Protein 6LUJ (pdb70)

Sequence (330 aa):
SPVEWTVMDVVEYFTEAGFPEQATAFQEQEIDGKSLLLMQRTDVLTGLSIRLGPALKIYEHHIKVLSPVEWTVMDVVEYFTEAGFPEQATAFQEQEIDGKSLLLMQRTDVLTGLSIRLGPALKIYEHHIKVLSPVEWTVMDVVEYFTEAGFPEQATAFQEQEIDGKSLLLMQRTDVLTGLSIRLGPALKIYEHHIKVLSPVEWTVMDVVEYFTEAGFPEQATAFQEQEIDGKSLLLMQRTDVLTGLSIRLGPALKIYEHHIKVLSPVEWTVMDVVEYFTEAGFPEQATAFQEQEIDGKSLLLMQRTDVLTGLSIRLGPALKIYEHHIKVL

Nearest PDB structures (foldseek):
  6luk-assembly1_A  TM=1.010E+00  e=2.028E-11  Homo sapiens
  6luj-assembly1_D  TM=9.957E-01  e=6.034E-11  Homo sapiens
  5j8y-assembly2_D  TM=8.673E-01  e=2.576E-04  Drosophila melanogaster
  5j8y-assembly1_C  TM=8.746E-01  e=8.175E-04  Drosophila melanogaster
  8p2m-assembly1_A  TM=8.530E-01  e=1.209E-02  Caenorhabditis elegans

Foldseek 3Di:
DLVPFFLVRQLVQCVVVPNNPLSVLSVVVRQGSNNLLVDDLCCQQPVRPDDNVVSVCCVPVPSVVD/DLLPFFLVNQQVVCVVVPNNPLSVLSVVVRQGSNNLQVDDLCCQQPVSPDDRVVSVCCCPPPRVVD/DLLQFFLVSQLVVCVVVPHNVQSVLSVVVRPGSNNLQVDDLCCQQPVSPDDRVVSVCCCPPPRVVD/DLLQFFLVVQLVVCCVVPRNPLSVLSVVVRQGSVNLQVDDLCCQQPVRPDDNVVSVCCCPPPRVVD/DLLQFFLVRQLVVCCVVPRNPLSVLSVVVRQGSVNLQVDDLCCQQPVRPDDNVVSVCCCPPPRVVD

GO terms:
  GO:0005634 nucleus (C, IDA)
  GO:0003682 chromatin binding (F, IDA)
  GO:0160217 negative regulation of transcription initiation-coupled chromatin remodeling (P, IDA)
  GO:0051260 protein homooligomerization (P, IDA)
  GO:0005576 extracellular region (C, EXP)
  GO:0005634 nucleus (C, EXP)
  GO:0005694 chromosome (C, EXP)
  GO:0005515 protein binding (F, IPI)

Radius of gyration: 22.28 Å; Cα contacts (8 Å, |Δi|>4): 533; chains: 5; bounding box: 46×61×53 Å

Secondary structure (DSSP, 8-state):
-GGG--HHHHHHHHHHTT-HHHHHHHHHTT--HHHHTT--HHHHHTTS---HHHHHHIIIIIITT-/-GGG--HHHHHHHHHHTT-TTTHHHHHHTT--HHHHTT--HHHHHTTT---HHHHHHHIIIIITT-/-GGG--HHHHHHHHHHTT-HHHHHHHHHTT--HHHHTT--HHHHHTSS---HHHHHHHIIIIITT-/-GGG--HHHHHHHHHHHT-TTTHHHHHHTT--HHHHTT--HHHHHHHS---HHHHHHHIIIIITT-/-GGG--HHHHHHHHHHHT-TTTHHHHHHTT--HHHHTT--HHHHHHSS---HHHHHHHIIIIITT-

Solvent-accessible surface area: 16152 Å² total; per-residue (Å²): 90,33,81,129,51,76,28,155,47,0,36,94,49,0,61,135,36,54,17,75,123,14,1,72,5,0,93,104,37,72,0,28,0,111,1,0,79,40,11,91,42,77,6,0,22,91,29,2,110,29,94,6,0,16,0,0,38,0,27,49,85,44,10,124,114,78,82,72,66,129,68,71,27,140,49,0,38,103,72,0,56,142,39,52,23,77,107,8,2,75,4,0,94,101,39,71,0,33,1,86,0,9,76,38,12,92,51,86,5,0,20,98,30,1,107,28,73,6,0,11,0,2,40,0,26,43,98,32,6,123,99,115,99,71,70,129,74,77,24,120,63,0,22,102,77,0,52,144,37,54,28,79,115,9,1,73,4,0,62,106,34,57,0,17,1,79,0,10,78,32,14,96,45,78,5,0,20,88,28,1,108,26,86,6,0,10,0,1,39,0,27,40,100,33,6,120,101,113,84,45,66,135,65,76,33,150,52,0,32,97,77,0,61,139,40,56,20,76,116,14,1,90,9,0,95,95,29,72,0,30,0,122,0,3,63,39,14,94,45,79,5,0,20,100,28,4,116,29,71,8,0,19,0,1,41,0,28,46,73,30,7,121,101,88,83,44,66,134,63,77,36,103,53,0,22,98,76,0,60,138,39,56,20,78,115,14,1,89,10,0,94,114,32,64,0,29,0,120,0,3,65,38,14,94,42,80,6,0,20,98,27,3,115,30,68,7,1,22,0,2,48,0,27,46,92,31,6,117,103,93

B-factor: mean 13.92, std 6.99, range [6.43, 41.03]

Structure (mmCIF, N/CA/C/O backbone):
data_6LUJ
#
_entry.id   6LUJ
#
_cell.length_a   69.336
_cell.length_b   69.336
_cell.length_c   181.887
_cell.angle_alpha   90.000
_cell.angle_beta   90.000
_cell.angle_gamma   120.000
#
_symmetry.space_group_name_H-M   'P 31 2 1'
#
loop_
_entity.id
_entity.type
_entity.pdbx_description
1 polymer Atherin
2 non-polymer 'SULFATE ION'
3 water water
#
loop_
_atom_site.group_PDB
_atom_site.id
_atom_site.type_symbol
_atom_site.label_atom_id
_atom_site.label_alt_id
_atom_site.label_comp_id
_atom_site.label_asym_id
_atom_site.label_entity_id
_atom_site.label_seq_id
_atom_site.pdbx_PDB_ins_code
_atom_site.Cartn_x
_atom_site.Cartn_y
_atom_site.Cartn_z
_atom_site.occupancy
_atom_site.B_iso_or_equiv
_atom_site.auth_seq_id
_atom_site.auth_comp_id
_atom_site.auth_asym_id
_atom_site.auth_atom_id
_atom_site.pdbx_PDB_model_num
ATOM 1 N N . SER A 1 1 ? 6.037 -14.123 -10.842 1.00 17.08 458 SER A N 1
ATOM 2 C CA . SER A 1 1 ? 4.745 -14.656 -10.420 1.00 15.03 458 SER A CA 1
ATOM 3 C C . SER A 1 1 ? 4.959 -15.903 -9.573 1.00 12.12 458 SER A C 1
ATOM 4 O O . SER A 1 1 ? 6.006 -16.530 -9.680 1.00 11.63 458 SER A O 1
ATOM 7 N N . PRO A 1 2 ? 3.971 -16.256 -8.742 1.00 12.05 459 PRO A N 1
ATOM 8 C CA . PRO A 1 2 ? 4.167 -17.371 -7.799 1.00 11.71 459 PRO A CA 1
ATOM 9 C C . PRO A 1 2 ? 4.720 -18.651 -8.408 1.00 11.65 459 PRO A C 1
ATOM 10 O O . PRO A 1 2 ? 5.603 -19.271 -7.803 1.00 11.82 459 PRO A O 1
ATOM 14 N N . VAL A 1 3 ? 4.246 -19.061 -9.588 1.00 11.91 460 VAL A N 1
ATOM 15 C CA . VAL A 1 3 ? 4.748 -20.289 -10.190 1.00 13.70 460 VAL A CA 1
ATOM 16 C C . VAL A 1 3 ? 6.254 -20.232 -10.434 1.00 12.78 460 VAL A C 1
ATOM 17 O O . VAL A 1 3 ? 6.917 -21.276 -10.484 1.00 14.31 460 VAL A O 1
ATOM 21 N N . GLU A 1 4 ? 6.818 -19.033 -10.555 1.00 12.19 461 GLU A N 1
ATOM 22 C CA . GLU A 1 4 ? 8.239 -18.842 -10.808 1.00 13.01 461 GLU A CA 1
ATOM 23 C C . GLU A 1 4 ? 9.059 -18.603 -9.544 1.00 11.46 461 GLU A C 1
ATOM 24 O O . GLU A 1 4 ? 10.274 -18.417 -9.641 1.00 12.07 461 GLU A O 1
ATOM 30 N N . TRP A 1 5 ? 8.442 -18.597 -8.367 1.00 9.72 462 TRP A N 1
ATOM 31 C CA . TRP A 1 5 ? 9.163 -18.216 -7.160 1.00 9.25 462 TRP A CA 1
ATOM 32 C C . TRP A 1 5 ? 10.083 -19.330 -6.674 1.00 8.50 462 TRP A C 1
ATOM 33 O O . TRP A 1 5 ? 9.688 -20.497 -6.602 1.00 8.60 462 TRP A O 1
ATOM 44 N N . THR A 1 6 ? 11.306 -18.955 -6.304 1.00 8.12 463 THR A N 1
ATOM 45 C CA . THR A 1 6 ? 12.175 -19.823 -5.526 1.00 7.94 463 THR A CA 1
ATOM 46 C C . THR A 1 6 ? 11.746 -19.797 -4.057 1.00 7.63 463 THR A C 1
ATOM 47 O O . THR A 1 6 ? 10.880 -19.014 -3.653 1.00 7.60 463 THR A O 1
ATOM 51 N N . VAL A 1 7 ? 12.393 -20.643 -3.244 1.00 7.53 464 VAL A N 1
ATOM 52 C CA . VAL A 1 7 ? 12.198 -20.566 -1.794 1.00 7.49 464 VAL A CA 1
ATOM 53 C C . VAL A 1 7 ? 12.494 -19.158 -1.300 1.00 7.35 464 VAL A C 1
ATOM 54 O O . VAL A 1 7 ? 11.739 -18.590 -0.502 1.00 7.38 464 VAL A O 1
ATOM 58 N N . MET A 1 8 ? 13.588 -18.565 -1.780 1.00 7.88 465 MET A N 1
ATOM 59 C CA . MET A 1 8 ? 13.922 -17.199 -1.397 1.00 8.83 465 MET A CA 1
ATOM 60 C C . MET A 1 8 ? 12.782 -16.233 -1.709 1.00 8.33 465 MET A C 1
ATOM 61 O O . MET A 1 8 ? 12.455 -15.365 -0.893 1.00 8.87 465 MET A O 1
ATOM 66 N N . ASP A 1 9 ? 12.163 -16.370 -2.882 1.00 8.65 466 ASP A N 1
ATOM 67 C CA . ASP A 1 9 ? 11.037 -15.508 -3.237 1.00 8.76 466 ASP A CA 1
ATOM 68 C C . ASP A 1 9 ? 9.842 -15.731 -2.312 1.00 8.13 466 ASP A C 1
ATOM 69 O O . ASP A 1 9 ? 9.120 -14.781 -1.980 1.00 8.75 466 ASP A O 1
ATOM 74 N N . VAL A 1 10 ? 9.585 -16.984 -1.924 1.00 7.80 467 VAL A N 1
ATOM 75 C CA . VAL A 1 10 ? 8.486 -17.273 -1.004 1.00 8.15 467 VAL A CA 1
ATOM 76 C C . VAL A 1 10 ? 8.741 -16.616 0.348 1.00 7.85 467 VAL A C 1
ATOM 77 O O . VAL A 1 10 ? 7.845 -16.010 0.952 1.00 8.30 467 VAL A O 1
ATOM 81 N N . VAL A 1 11 ? 9.970 -16.744 0.849 1.00 8.53 468 VAL A N 1
ATOM 82 C CA . VAL A 1 11 ? 10.344 -16.091 2.100 1.00 9.36 468 VAL A CA 1
ATOM 83 C C . VAL A 1 11 ? 10.123 -14.586 2.011 1.00 9.59 468 VAL A C 1
ATOM 84 O O . VAL A 1 11 ? 9.603 -13.965 2.949 1.00 10.60 468 VAL A O 1
ATOM 88 N N . GLU A 1 12 ? 10.495 -13.980 0.881 1.00 9.90 469 GLU A N 1
ATOM 89 C CA . GLU A 1 12 ? 10.283 -12.546 0.700 1.00 12.70 469 GLU A CA 1
ATOM 90 C C . GLU A 1 12 ? 8.802 -12.199 0.730 1.00 11.88 469 GLU A C 1
ATOM 91 O O . GLU A 1 12 ? 8.400 -11.209 1.357 1.00 12.43 469 GLU A O 1
ATOM 97 N N . TYR A 1 13 ? 7.978 -12.996 0.047 1.00 10.64 470 TYR A N 1
ATOM 98 C CA . TYR A 1 13 ? 6.542 -12.742 0.013 1.00 11.08 470 TYR A CA 1
ATOM 99 C C . TYR A 1 13 ? 5.962 -12.696 1.421 1.00 10.78 470 TYR A C 1
ATOM 100 O O . TYR A 1 13 ? 5.231 -11.762 1.777 1.00 11.09 470 TYR A O 1
ATOM 109 N N . PHE A 1 14 ? 6.287 -13.686 2.248 1.00 9.80 471 PHE A N 1
ATOM 110 C CA . PHE A 1 14 ? 5.697 -13.706 3.581 1.00 10.54 471 PHE A CA 1
ATOM 111 C C . PHE A 1 14 ? 6.307 -12.657 4.494 1.00 11.19 471 PHE A C 1
ATOM 112 O O . PHE A 1 14 ? 5.607 -12.113 5.357 1.00 11.35 471 PHE A O 1
ATOM 120 N N . THR A 1 15 ? 7.590 -12.345 4.309 1.00 11.39 472 THR A N 1
ATOM 121 C CA . THR A 1 15 ? 8.197 -11.253 5.059 1.00 13.47 472 THR A CA 1
ATOM 122 C C . THR A 1 15 ? 7.512 -9.930 4.739 1.00 13.92 472 THR A C 1
ATOM 123 O O . THR A 1 15 ? 7.112 -9.188 5.645 1.00 14.97 472 THR A O 1
ATOM 127 N N . GLU A 1 16 ? 7.327 -9.637 3.452 1.00 13.94 473 GLU A N 1
ATOM 128 C CA . GLU A 1 16 ? 6.691 -8.384 3.060 1.00 16.78 473 GLU A CA 1
ATOM 129 C C . GLU A 1 16 ? 5.221 -8.337 3.458 1.00 15.78 473 GLU A C 1
ATOM 130 O O . GLU A 1 16 ? 4.675 -7.246 3.667 1.00 18.02 473 GLU A O 1
ATOM 136 N N . ALA A 1 17 ? 4.562 -9.490 3.565 1.00 14.36 474 ALA A N 1
ATOM 137 C CA . ALA A 1 17 ? 3.172 -9.533 4.004 1.00 15.60 474 ALA A CA 1
ATOM 138 C C . ALA A 1 17 ? 3.019 -9.357 5.508 1.00 15.44 474 ALA A C 1
ATOM 139 O O . ALA A 1 17 ? 1.885 -9.330 6.002 1.00 16.56 474 ALA A O 1
ATOM 141 N N . GLY A 1 18 ? 4.115 -9.239 6.243 1.00 15.18 475 GLY A N 1
ATOM 142 C CA . GLY A 1 18 ? 4.058 -9.006 7.666 1.00 15.62 475 GLY A CA 1
ATOM 143 C C . GLY A 1 18 ? 4.258 -10.226 8.531 1.00 15.30 475 GLY A C 1
ATOM 144 O O . GLY A 1 18 ? 3.882 -10.192 9.709 1.00 15.65 475 GLY A O 1
ATOM 145 N N . PHE A 1 19 ? 4.845 -11.295 7.995 1.00 13.31 476 PHE A N 1
ATOM 146 C CA . PHE A 1 19 ? 5.093 -12.526 8.744 1.00 12.52 476 PHE A CA 1
ATOM 147 C C . PHE A 1 19 ? 6.566 -12.918 8.679 1.00 12.77 476 PHE A C 1
ATOM 148 O O . PHE A 1 19 ? 6.898 -14.039 8.275 1.00 13.45 476 PHE A O 1
ATOM 156 N N . PRO A 1 20 ? 7.481 -12.025 9.081 1.00 14.27 477 PRO A N 1
ATOM 157 C CA . PRO A 1 20 ? 8.908 -12.372 8.988 1.00 16.29 477 PRO A CA 1
ATOM 158 C C . PRO A 1 20 ? 9.300 -13.580 9.819 1.00 15.01 477 PRO A C 1
ATOM 159 O O . PRO A 1 20 ? 10.186 -14.334 9.405 1.00 16.64 477 PRO A O 1
ATOM 163 N N . GLU A 1 21 ? 8.665 -13.793 10.973 1.00 16.15 478 GLU A N 1
ATOM 164 C CA . GLU A 1 21 ? 9.015 -14.934 11.814 1.00 17.42 478 GLU A CA 1
ATOM 165 C C . GLU A 1 21 ? 8.593 -16.241 11.160 1.00 14.64 478 GLU A C 1
ATOM 166 O O . GLU A 1 21 ? 9.371 -17.202 11.098 1.00 15.43 478 GLU A O 1
ATOM 172 N N . GLN A 1 22 ? 7.355 -16.291 10.665 1.00 11.87 479 GLN A N 1
ATOM 173 C CA . GLN A 1 22 ? 6.842 -17.507 10.055 1.00 11.14 479 GLN A CA 1
ATOM 174 C C . GLN A 1 22 ? 7.467 -17.776 8.696 1.00 10.08 479 GLN A C 1
ATOM 175 O O . GLN A 1 22 ? 7.451 -18.922 8.236 1.00 10.63 479 GLN A O 1
ATOM 181 N N . ALA A 1 23 ? 8.022 -16.750 8.048 1.00 11.19 480 ALA A N 1
ATOM 182 C CA . ALA A 1 23 ? 8.658 -16.958 6.753 1.00 11.27 480 ALA A CA 1
ATOM 183 C C . ALA A 1 23 ? 9.755 -18.008 6.838 1.00 10.52 480 ALA A C 1
ATOM 184 O O . ALA A 1 23 ? 9.982 -18.747 5.873 1.00 10.63 480 ALA A O 1
ATOM 186 N N . THR A 1 24 ? 10.418 -18.117 7.991 1.00 10.90 481 THR A N 1
ATOM 187 C CA . THR A 1 24 ? 11.494 -19.088 8.150 1.00 11.55 481 THR A CA 1
ATOM 188 C C . THR A 1 24 ? 11.004 -20.524 8.006 1.00 9.63 481 THR A C 1
ATOM 189 O O . THR A 1 24 ? 11.774 -21.401 7.596 1.00 9.76 481 THR A O 1
ATOM 193 N N . ALA A 1 25 ? 9.737 -20.795 8.333 1.00 9.74 482 ALA A N 1
ATOM 194 C CA . ALA A 1 25 ? 9.232 -22.155 8.170 1.00 9.17 482 ALA A CA 1
ATOM 195 C C . ALA A 1 25 ? 9.193 -22.565 6.706 1.00 8.34 482 ALA A C 1
ATOM 196 O O . ALA A 1 25 ? 9.364 -23.746 6.386 1.00 8.85 482 ALA A O 1
ATOM 198 N N . PHE A 1 26 ? 8.967 -21.607 5.810 1.00 8.29 483 PHE A N 1
ATOM 199 C CA . PHE A 1 26 ? 9.017 -21.913 4.386 1.00 9.05 483 PHE A CA 1
ATOM 200 C C . PHE A 1 26 ? 10.441 -22.214 3.935 1.00 7.69 483 PHE A C 1
ATOM 201 O O . PHE A 1 26 ? 10.643 -23.019 3.020 1.00 8.06 483 PHE A O 1
ATOM 209 N N . GLN A 1 27 ? 11.433 -21.594 4.581 1.00 8.15 484 GLN A N 1
ATOM 210 C CA . GLN A 1 27 ? 12.826 -21.975 4.367 1.00 8.28 484 GLN A CA 1
ATOM 211 C C . GLN A 1 27 ? 13.089 -23.386 4.873 1.00 7.89 484 GLN A C 1
ATOM 212 O O . GLN A 1 27 ? 13.694 -24.206 4.170 1.00 7.88 484 GLN A O 1
ATOM 218 N N . GLU A 1 28 ? 12.635 -23.686 6.092 1.00 7.73 485 GLU A N 1
ATOM 219 C CA . GLU A 1 28 ? 12.883 -24.996 6.683 1.00 8.01 485 GLU A CA 1
ATOM 220 C C . GLU A 1 28 ? 12.308 -26.109 5.822 1.00 7.58 485 GLU A C 1
ATOM 221 O O . GLU A 1 28 ? 12.955 -27.138 5.597 1.00 8.51 485 GLU A O 1
ATOM 227 N N . GLN A 1 29 ? 11.087 -25.927 5.342 1.00 7.25 486 GLN A N 1
ATOM 228 C CA . GLN A 1 29 ? 10.418 -26.938 4.540 1.00 6.87 486 GLN A CA 1
ATOM 229 C C . GLN A 1 29 ? 10.758 -26.823 3.061 1.00 6.98 486 GLN A C 1
ATOM 230 O O . GLN A 1 29 ? 10.320 -27.665 2.271 1.00 7.44 486 GLN A O 1
ATOM 236 N N . GLU A 1 30 ? 11.525 -25.801 2.679 1.00 7.67 487 GLU A N 1
ATOM 237 C CA . GLU A 1 30 ? 11.969 -25.581 1.304 1.00 7.25 487 GLU A CA 1
ATOM 238 C C . GLU A 1 30 ? 10.794 -25.567 0.334 1.00 7.19 487 GLU A C 1
ATOM 239 O O . GLU A 1 30 ? 10.752 -26.292 -0.661 1.00 7.80 487 GLU A O 1
ATOM 245 N N . ILE A 1 31 ? 9.832 -24.710 0.654 1.00 7.45 488 ILE A N 1
ATOM 246 C CA . ILE A 1 31 ? 8.627 -24.527 -0.141 1.00 6.82 488 ILE A CA 1
ATOM 247 C C . ILE A 1 31 ? 8.887 -23.396 -1.132 1.00 7.17 488 ILE A C 1
ATOM 248 O O . ILE A 1 31 ? 9.002 -22.230 -0.741 1.00 8.23 488 ILE A O 1
ATOM 253 N N . ASP A 1 32 ? 9.013 -23.752 -2.415 1.00 7.12 489 ASP A N 1
ATOM 254 C CA . ASP A 1 32 ? 9.084 -22.783 -3.497 1.00 7.40 489 ASP A CA 1
ATOM 255 C C . ASP A 1 32 ? 7.672 -22.458 -3.981 1.00 7.42 489 ASP A C 1
ATOM 256 O O . ASP A 1 32 ? 6.684 -22.917 -3.410 1.00 8.06 489 ASP A O 1
ATOM 261 N N . GLY A 1 33 ? 7.564 -21.642 -5.030 1.00 7.82 490 GLY A N 1
ATOM 262 C CA . GLY A 1 33 ? 6.250 -21.202 -5.470 1.00 8.75 490 GLY A CA 1
ATOM 263 C C . GLY A 1 33 ? 5.370 -22.335 -5.959 1.00 8.57 490 GLY A C 1
ATOM 264 O O . GLY A 1 33 ? 4.165 -22.357 -5.693 1.00 8.73 490 GLY A O 1
ATOM 265 N N . LYS A 1 34 ? 5.952 -23.286 -6.688 1.00 8.20 491 LYS A N 1
ATOM 266 C CA . LYS A 1 34 ? 5.164 -24.408 -7.181 1.00 8.92 491 LYS A CA 1
ATOM 267 C C . LYS A 1 34 ? 4.580 -25.215 -6.032 1.00 8.10 491 LYS A C 1
ATOM 268 O O . LYS A 1 34 ? 3.406 -25.602 -6.067 1.00 9.53 491 LYS A O 1
ATOM 274 N N . SER A 1 35 ? 5.374 -25.466 -4.995 1.00 7.57 492 SER A N 1
ATOM 275 C CA . SER A 1 35 ? 4.835 -26.174 -3.840 1.00 7.96 492 SER A CA 1
ATOM 276 C C . SER A 1 35 ? 3.860 -25.307 -3.056 1.00 7.75 492 SER A C 1
ATOM 277 O O . SER A 1 35 ? 2.864 -25.811 -2.524 1.00 7.87 492 SER A O 1
ATOM 280 N N . LEU A 1 36 ? 4.135 -24.006 -2.959 1.00 7.26 493 LEU A N 1
ATOM 281 C CA . LEU A 1 36 ? 3.229 -23.107 -2.254 1.00 7.65 493 LEU A CA 1
ATOM 282 C C . LEU A 1 36 ? 1.826 -23.179 -2.838 1.00 7.59 493 LEU A C 1
ATOM 283 O O . LEU A 1 36 ? 0.834 -23.205 -2.097 1.00 8.05 493 LEU A O 1
ATOM 288 N N . LEU A 1 37 ? 1.730 -23.231 -4.170 1.00 7.89 494 LEU A N 1
ATOM 289 C CA . LEU A 1 37 ? 0.456 -23.312 -4.870 1.00 8.52 494 LEU A CA 1
ATOM 290 C C . LEU A 1 37 ? -0.258 -24.643 -4.659 1.00 8.69 494 LEU A C 1
ATOM 291 O O . LEU A 1 37 ? -1.431 -24.757 -5.037 1.00 10.73 494 LEU A O 1
ATOM 296 N N . LEU A 1 38 ? 0.408 -25.642 -4.084 1.00 7.85 495 LEU A N 1
ATOM 297 C CA . LEU A 1 38 ? -0.201 -26.930 -3.775 1.00 8.52 495 LEU A CA 1
ATOM 298 C C . LEU A 1 38 ? -0.640 -27.049 -2.322 1.00 8.35 495 LEU A C 1
ATOM 299 O O . LEU A 1 38 ? -1.295 -28.037 -1.966 1.00 9.30 495 LEU A O 1
ATOM 304 N N . MET A 1 39 ? -0.315 -26.078 -1.479 1.00 7.93 496 MET A N 1
ATOM 305 C CA . MET A 1 39 ? -0.621 -26.213 -0.063 1.00 8.37 496 MET A CA 1
ATOM 306 C C . MET A 1 39 ? -2.114 -26.106 0.199 1.00 8.23 496 MET A C 1
ATOM 307 O O . MET A 1 39 ? -2.811 -25.267 -0.380 1.00 9.58 496 MET A O 1
ATOM 312 N N . GLN A 1 40 ? -2.590 -26.961 1.094 1.00 8.34 497 GLN A N 1
ATOM 313 C CA . GLN A 1 40 ? -3.941 -26.918 1.625 1.00 9.12 497 GLN A CA 1
ATOM 314 C C . GLN A 1 40 ? -3.887 -26.502 3.091 1.00 7.95 497 GLN A C 1
ATOM 315 O O . GLN A 1 40 ? -2.813 -26.350 3.677 1.00 8.55 497 GLN A O 1
ATOM 321 N N . ARG A 1 41 ? -5.066 -26.314 3.686 1.00 8.79 498 ARG A N 1
ATOM 322 C CA . ARG A 1 41 ? -5.143 -25.697 5.008 1.00 8.24 498 ARG A CA 1
ATOM 323 C C . ARG A 1 41 ? -4.290 -26.435 6.035 1.00 8.26 498 ARG A C 1
ATOM 324 O O . ARG A 1 41 ? -3.510 -25.819 6.768 1.00 8.75 498 ARG A O 1
ATOM 332 N N . THR A 1 42 ? -4.433 -27.759 6.109 1.00 9.21 499 THR A N 1
ATOM 333 C CA . THR A 1 42 ? -3.718 -28.500 7.139 1.00 10.47 499 THR A CA 1
ATOM 334 C C . THR A 1 42 ? -2.210 -28.439 6.932 1.00 10.01 499 THR A C 1
ATOM 335 O O . THR A 1 42 ? -1.448 -28.520 7.900 1.00 10.70 499 THR A O 1
ATOM 339 N N . ASP A 1 43 ? -1.758 -28.283 5.687 1.00 9.15 500 ASP A N 1
ATOM 340 C CA . ASP A 1 43 ? -0.325 -28.185 5.429 1.00 9.84 500 ASP A CA 1
ATOM 341 C C . ASP A 1 43 ? 0.266 -26.963 6.111 1.00 10.25 500 ASP A C 1
ATOM 342 O O . ASP A 1 43 ? 1.393 -27.006 6.620 1.00 11.63 500 ASP A O 1
ATOM 347 N N . VAL A 1 44 ? -0.481 -25.861 6.131 1.00 9.32 501 VAL A N 1
ATOM 348 C CA . VAL A 1 44 ? -0.020 -24.644 6.793 1.00 9.43 501 VAL A CA 1
ATOM 349 C C . VAL A 1 44 ? -0.194 -24.743 8.303 1.00 10.11 501 VAL A C 1
ATOM 350 O O . VAL A 1 44 ? 0.703 -24.378 9.071 1.00 11.51 501 VAL A O 1
ATOM 354 N N . LEU A 1 45 ? -1.361 -25.210 8.753 1.00 9.95 502 LEU A N 1
ATOM 355 C CA . LEU A 1 45 ? -1.695 -25.137 10.172 1.00 11.52 502 LEU A CA 1
ATOM 356 C C . LEU A 1 45 ? -0.958 -26.174 11.001 1.00 13.92 502 LEU A C 1
ATOM 357 O O . LEU A 1 45 ? -0.721 -25.945 12.195 1.00 13.86 502 LEU A O 1
ATOM 362 N N . THR A 1 46 ? -0.608 -27.310 10.406 1.00 12.17 503 THR A N 1
ATOM 363 C CA . THR A 1 46 ? 0.130 -28.359 11.099 1.00 15.20 503 THR A CA 1
ATOM 364 C C . THR A 1 46 ? 1.498 -28.665 10.502 1.00 15.45 503 THR A C 1
ATOM 365 O O . THR A 1 46 ? 2.390 -29.075 11.246 1.00 21.10 503 THR A O 1
ATOM 369 N N . GLY A 1 47 ? 1.705 -28.462 9.200 1.00 12.53 504 GLY A N 1
ATOM 370 C CA . GLY A 1 47 ? 2.935 -28.923 8.569 1.00 14.37 504 GLY A CA 1
ATOM 371 C C . GLY A 1 47 ? 4.134 -28.006 8.694 1.00 11.89 504 GLY A C 1
ATOM 372 O O . GLY A 1 47 ? 5.240 -28.406 8.315 1.00 13.32 504 GLY A O 1
ATOM 373 N N . LEU A 1 48 ? 3.949 -26.792 9.211 1.00 12.22 505 LEU A N 1
ATOM 374 C CA . LEU A 1 48 ? 5.017 -25.806 9.278 1.00 12.17 505 LEU A CA 1
ATOM 375 C C . LEU A 1 48 ? 5.566 -25.592 10.679 1.00 12.49 505 LEU A C 1
ATOM 376 O O . LEU A 1 48 ? 6.615 -24.957 10.819 1.00 12.36 505 LEU A O 1
ATOM 381 N N . SER A 1 49 ? 4.878 -26.076 11.711 1.00 13.46 506 SER A N 1
ATOM 382 C CA . SER A 1 49 ? 5.276 -25.851 13.100 1.00 14.32 506 SER A CA 1
ATOM 383 C C . SER A 1 49 ? 5.365 -24.361 13.444 1.00 14.85 506 SER A C 1
ATOM 384 O O . SER A 1 49 ? 6.280 -23.921 14.142 1.00 16.62 506 SER A O 1
ATOM 387 N N . ILE A 1 50 ? 4.400 -23.580 12.964 1.00 11.54 507 ILE A N 1
ATOM 388 C CA . ILE A 1 50 ? 4.321 -22.157 13.268 1.00 9.76 507 ILE A CA 1
ATOM 389 C C . ILE A 1 50 ? 3.138 -21.906 14.198 1.00 9.98 507 ILE A C 1
ATOM 390 O O . ILE A 1 50 ? 2.274 -22.758 14.388 1.00 10.56 507 ILE A O 1
ATOM 395 N N . ARG A 1 51 ? 3.094 -20.706 14.765 1.00 9.71 508 ARG A N 1
ATOM 396 C CA . ARG A 1 51 ? 1.998 -20.361 15.654 1.00 9.59 508 ARG A CA 1
ATOM 397 C C . ARG A 1 51 ? 0.686 -20.266 14.882 1.00 9.12 508 ARG A C 1
ATOM 398 O O . ARG A 1 51 ? 0.639 -19.823 13.729 1.00 9.39 508 ARG A O 1
ATOM 406 N N . LEU A 1 52 ? -0.392 -20.675 15.553 1.00 9.51 509 LEU A N 1
ATOM 407 C CA . LEU A 1 52 ? -1.665 -20.902 14.882 1.00 9.45 509 LEU A CA 1
ATOM 408 C C . LEU A 1 52 ? -2.309 -19.609 14.387 1.00 8.36 509 LEU A C 1
ATOM 409 O O . LEU A 1 52 ? -2.918 -19.596 13.313 1.00 9.27 509 LEU A O 1
ATOM 414 N N . GLY A 1 53 ? -2.236 -18.531 15.161 1.00 8.98 510 GLY A N 1
ATOM 415 C CA . GLY A 1 53 ? -2.838 -17.279 14.754 1.00 9.90 510 GLY A CA 1
ATOM 416 C C . GLY A 1 53 ? -2.298 -16.792 13.425 1.00 9.32 510 GLY A C 1
ATOM 417 O O . GLY A 1 53 ? -3.041 -16.579 12.459 1.00 9.86 510 GLY A O 1
ATOM 418 N N . PRO A 1 54 ? -0.979 -16.603 13.358 1.00 9.31 511 PRO A N 1
ATOM 419 C CA . PRO A 1 54 ? -0.361 -16.257 12.071 1.00 9.53 511 PRO A CA 1
ATOM 420 C C . PRO A 1 54 ? -0.640 -17.273 10.979 1.00 9.22 511 PRO A C 1
ATOM 421 O O . PRO A 1 54 ? -0.900 -16.881 9.835 1.00 9.13 511 PRO A O 1
ATOM 425 N N . ALA A 1 55 ? -0.606 -18.569 11.302 1.00 8.97 512 ALA A N 1
ATOM 426 C CA . ALA A 1 55 ? -0.849 -19.601 10.295 1.00 8.64 512 ALA A CA 1
ATOM 427 C C . ALA A 1 55 ? -2.216 -19.446 9.642 1.00 8.56 512 ALA A C 1
ATOM 428 O O . ALA A 1 55 ? -2.353 -19.604 8.422 1.00 8.89 512 ALA A O 1
ATOM 430 N N . LEU A 1 56 ? -3.249 -19.165 10.443 1.00 8.99 513 LEU A N 1
ATOM 431 C CA . LEU A 1 56 ? -4.596 -19.012 9.903 1.00 8.80 513 LEU A CA 1
ATOM 432 C C . LEU A 1 56 ? -4.660 -17.865 8.908 1.00 9.10 513 LEU A C 1
ATOM 433 O O . LEU A 1 56 ? -5.268 -17.991 7.838 1.00 9.64 513 LEU A O 1
ATOM 438 N N . LYS A 1 57 ? -4.036 -16.739 9.250 1.00 9.05 514 LYS A N 1
ATOM 439 C CA . LYS A 1 57 ? -4.017 -15.593 8.349 1.00 9.85 514 LYS A CA 1
ATOM 440 C C . LYS A 1 57 ? -3.166 -15.872 7.119 1.00 9.49 514 LYS A C 1
ATOM 441 O O . LYS A 1 57 ? -3.547 -15.511 5.996 1.00 10.65 514 LYS A O 1
ATOM 447 N N . ILE A 1 58 ? -2.012 -16.516 7.317 1.00 9.12 515 ILE A N 1
ATOM 448 C CA . ILE A 1 58 ? -1.143 -16.874 6.200 1.00 9.28 515 ILE A CA 1
ATOM 449 C C . ILE A 1 58 ? -1.907 -17.697 5.172 1.00 9.60 515 ILE A C 1
ATOM 450 O O . ILE A 1 58 ? -1.867 -17.412 3.965 1.00 9.99 515 ILE A O 1
ATOM 455 N N . TYR A 1 59 ? -2.638 -18.715 5.631 1.00 8.98 516 TYR A N 1
ATOM 456 C CA . TYR A 1 59 ? -3.363 -19.550 4.681 1.00 9.37 516 TYR A CA 1
ATOM 457 C C . TYR A 1 59 ? -4.536 -18.799 4.066 1.00 10.12 516 TYR A C 1
ATOM 458 O O . TYR A 1 59 ? -4.648 -18.689 2.840 1.00 10.10 516 TYR A O 1
ATOM 467 N N . GLU A 1 60 ? -5.434 -18.283 4.905 1.00 10.59 517 GLU A N 1
ATOM 468 C CA . GLU A 1 60 ? -6.700 -17.774 4.390 1.00 11.45 517 GLU A CA 1
ATOM 469 C C . GLU A 1 60 ? -6.539 -16.457 3.642 1.00 11.04 517 GLU A C 1
ATOM 470 O O . GLU A 1 60 ? -7.271 -16.206 2.675 1.00 12.42 517 GLU A O 1
ATOM 476 N N . HIS A 1 61 ? -5.613 -15.605 4.064 1.00 10.19 518 HIS A N 1
ATOM 477 C CA . HIS A 1 61 ? -5.500 -14.277 3.483 1.00 11.63 518 HIS A CA 1
ATOM 478 C C . HIS A 1 61 ? -4.347 -14.143 2.504 1.00 10.87 518 HIS A C 1
ATOM 479 O O . HIS A 1 61 ? -4.282 -13.141 1.786 1.00 12.69 518 HIS A O 1
ATOM 486 N N . HIS A 1 62 ? -3.451 -15.107 2.450 1.00 10.54 519 HIS A N 1
ATOM 487 C CA . HIS A 1 62 ? -2.286 -14.942 1.594 1.00 11.24 519 HIS A CA 1
ATOM 488 C C . HIS A 1 62 ? -2.067 -16.102 0.639 1.00 12.57 519 H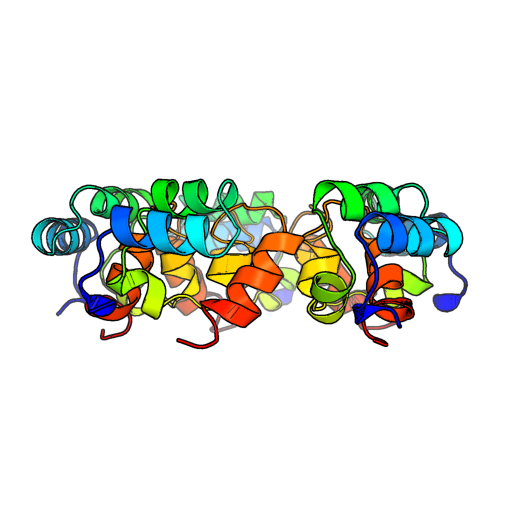IS A C 1
ATOM 489 O O . HIS A 1 62 ? -1.746 -15.867 -0.529 1.00 25.18 519 HIS A O 1
ATOM 496 N N . ILE A 1 63 ? -2.303 -17.335 1.068 1.00 10.40 520 ILE A N 1
ATOM 497 C CA . ILE A 1 63 ? -2.075 -18.463 0.175 1.00 10.28 520 ILE A CA 1
ATOM 498 C C . ILE A 1 63 ? -3.295 -18.728 -0.705 1.00 11.56 520 ILE A C 1
ATOM 499 O O . ILE A 1 63 ? -3.159 -18.963 -1.914 1.00 11.29 520 ILE A O 1
ATOM 504 N N . LYS A 1 64 ? -4.503 -18.686 -0.128 1.00 11.26 521 LYS A N 1
ATOM 505 C CA . LYS A 1 64 ? -5.708 -18.955 -0.913 1.00 11.60 521 LYS A CA 1
ATOM 506 C C . LYS A 1 64 ? -5.899 -17.949 -2.038 1.00 13.51 521 LYS A C 1
ATOM 507 O O . LYS A 1 64 ? -6.563 -18.262 -3.032 1.00 13.47 521 LYS A O 1
ATOM 513 N N . VAL A 1 65 ? -5.303 -16.766 -1.911 1.00 12.13 522 VAL A N 1
ATOM 514 C CA . VAL A 1 65 ? -5.478 -15.662 -2.846 1.00 13.93 522 VAL A CA 1
ATOM 515 C C . VAL A 1 65 ? -4.474 -15.694 -3.996 1.00 14.69 522 VAL A C 1
ATOM 516 O O . VAL A 1 65 ? -4.569 -14.870 -4.922 1.00 14.37 522 VAL A O 1
ATOM 520 N N . LEU A 1 66 ? -3.519 -16.619 -3.977 1.00 13.85 523 LEU A N 1
ATOM 521 C CA . LEU A 1 66 ? -2.568 -16.751 -5.071 1.00 17.69 523 LEU A CA 1
ATOM 522 C C . LEU A 1 66 ? -3.295 -17.309 -6.296 1.00 21.17 523 LEU A C 1
ATOM 523 O O . LEU A 1 66 ? -2.978 -16.976 -7.434 1.00 29.98 523 LEU A O 1
ATOM 529 N N . SER B 1 1 ? -14.148 -67.375 17.556 1.00 26.14 458 SER B N 1
ATOM 530 C CA . SER B 1 1 ? -14.463 -66.394 16.524 1.00 22.78 458 SER B CA 1
ATOM 531 C C . SER B 1 1 ? -13.647 -65.121 16.746 1.00 19.88 458 SER B C 1
ATOM 532 O O . SER B 1 1 ? -13.263 -64.825 17.879 1.00 18.85 458 SER B O 1
ATOM 535 N N . PRO B 1 2 ? -13.389 -64.371 15.669 1.00 16.23 459 PRO B N 1
ATOM 536 C CA . PRO B 1 2 ? -12.520 -63.182 15.791 1.00 14.22 459 PRO B CA 1
ATOM 537 C C . PRO B 1 2 ? -13.012 -62.130 16.776 1.00 12.96 459 PRO B C 1
ATOM 538 O O . PRO B 1 2 ? -12.190 -61.441 17.396 1.00 10.69 459 PRO B O 1
ATOM 542 N N . VAL B 1 3 ? -14.325 -61.976 16.945 1.00 13.34 460 VAL B N 1
ATOM 543 C CA . VAL B 1 3 ? -14.831 -61.052 17.952 1.00 14.74 460 VAL B CA 1
ATOM 544 C C . VAL B 1 3 ? -14.371 -61.433 19.354 1.00 13.48 460 VAL B C 1
ATOM 545 O O . VAL B 1 3 ? -14.290 -60.568 20.233 1.00 15.29 460 VAL B O 1
ATOM 549 N N . GLU B 1 4 ? -14.050 -62.703 19.586 1.00 14.48 461 GLU B N 1
ATOM 550 C CA . GLU B 1 4 ? -13.611 -63.162 20.897 1.00 16.64 461 GLU B CA 1
ATOM 551 C C . GLU B 1 4 ? -12.100 -63.109 21.077 1.00 12.50 461 GLU B C 1
ATOM 552 O O . GLU B 1 4 ? -11.619 -63.355 22.190 1.00 14.33 461 GLU B O 1
ATOM 558 N N . TRP B 1 5 ? -11.350 -62.785 20.024 1.00 10.96 462 TRP B N 1
ATOM 559 C CA . TRP B 1 5 ? -9.899 -62.895 20.070 1.00 10.41 462 TRP B CA 1
ATOM 560 C C . TRP B 1 5 ? -9.305 -62.028 21.166 1.00 9.16 462 TRP B C 1
ATOM 561 O O . TRP B 1 5 ? -9.746 -60.900 21.408 1.00 9.64 462 TRP B O 1
ATOM 572 N N . THR B 1 6 ? -8.271 -62.556 21.802 1.00 8.78 463 THR B N 1
ATOM 573 C CA . THR B 1 6 ? -7.462 -61.779 22.714 1.00 8.20 463 THR B CA 1
ATOM 574 C C . THR B 1 6 ? -6.409 -60.997 21.933 1.00 7.96 463 THR B C 1
ATOM 575 O O . THR B 1 6 ? -6.227 -61.177 20.721 1.00 7.83 463 THR B O 1
ATOM 579 N N . VAL B 1 7 ? -5.693 -60.131 22.649 1.00 7.94 464 VAL B N 1
ATOM 580 C CA . VAL B 1 7 ? -4.534 -59.473 22.052 1.00 7.55 464 VAL B CA 1
ATOM 581 C C . VAL B 1 7 ? -3.556 -60.514 21.519 1.00 7.22 464 VAL B C 1
ATOM 582 O O . VAL B 1 7 ? -2.996 -60.363 20.424 1.00 7.17 464 VAL B O 1
ATOM 586 N N . MET B 1 8 ? -3.333 -61.583 22.287 1.00 7.69 465 MET B N 1
ATOM 587 C CA . MET B 1 8 ? -2.448 -62.656 21.844 1.00 7.87 465 MET B CA 1
ATOM 588 C C . MET B 1 8 ? -2.892 -63.229 20.500 1.00 7.97 465 MET B C 1
ATOM 589 O O . MET B 1 8 ? -2.062 -63.464 19.608 1.00 7.47 465 MET B O 1
ATOM 594 N N . ASP B 1 9 ? -4.195 -63.454 20.332 1.00 7.57 466 ASP B N 1
ATOM 595 C CA . ASP B 1 9 ? -4.709 -63.946 19.056 1.00 7.81 466 ASP B CA 1
ATOM 596 C C . ASP B 1 9 ? -4.438 -62.957 17.925 1.00 6.83 466 ASP B C 1
ATOM 597 O O . ASP B 1 9 ? -4.131 -63.362 16.796 1.00 7.27 466 ASP B O 1
ATOM 602 N N . VAL B 1 10 ? -4.581 -61.656 18.198 1.00 6.98 467 VAL B N 1
ATOM 603 C CA . VAL B 1 10 ? -4.311 -60.641 17.179 1.00 7.17 467 VAL B CA 1
ATOM 604 C C . VAL B 1 10 ? -2.836 -60.646 16.792 1.00 6.78 467 VAL B C 1
ATOM 605 O O . VAL B 1 10 ? -2.487 -60.547 15.608 1.00 6.88 467 VAL B O 1
ATOM 609 N N . VAL B 1 11 ? -1.948 -60.761 17.779 1.00 7.20 468 VAL B N 1
ATOM 610 C CA . VAL B 1 11 ? -0.516 -60.839 17.502 1.00 7.90 468 VAL B CA 1
ATOM 611 C C . VAL B 1 11 ? -0.193 -62.056 16.645 1.00 7.12 468 VAL B C 1
ATOM 612 O O . VAL B 1 11 ? 0.602 -61.972 15.696 1.00 7.72 468 VAL B O 1
ATOM 616 N N . GLU B 1 12 ? -0.788 -63.210 16.970 1.00 7.89 469 GLU B N 1
ATOM 617 C CA . GLU B 1 12 ? -0.564 -64.404 16.157 1.00 8.39 469 GLU B CA 1
ATOM 618 C C . GLU B 1 12 ? -1.020 -64.182 14.724 1.00 7.34 469 GLU B C 1
ATOM 619 O O . GLU B 1 12 ? -0.316 -64.563 13.780 1.00 7.94 469 GLU B O 1
ATOM 625 N N . TYR B 1 13 ? -2.198 -63.579 14.541 1.00 7.62 470 TYR B N 1
ATOM 626 C CA . TYR B 1 13 ? -2.701 -63.307 13.198 1.00 7.19 470 TYR B CA 1
ATOM 627 C C . TYR B 1 13 ? -1.709 -62.475 12.397 1.00 6.99 470 TYR B C 1
ATOM 628 O O . TYR B 1 13 ? -1.341 -62.836 11.271 1.00 7.48 470 TYR B O 1
ATOM 637 N N . PHE B 1 14 ? -1.274 -61.343 12.955 1.00 6.81 471 PHE B N 1
ATOM 638 C CA . PHE B 1 14 ? -0.429 -60.452 12.170 1.00 6.80 471 PHE B CA 1
ATOM 639 C C . PHE B 1 14 ? 0.958 -61.020 11.954 1.00 6.57 471 PHE B C 1
ATOM 640 O O . PHE B 1 14 ? 1.578 -60.750 10.918 1.00 7.21 471 PHE B O 1
ATOM 648 N N . THR B 1 15 ? 1.446 -61.825 12.893 1.00 6.48 472 THR B N 1
ATOM 649 C CA . THR B 1 15 ? 2.712 -62.517 12.681 1.00 7.05 472 THR B CA 1
ATOM 650 C C . THR B 1 15 ? 2.605 -63.490 11.514 1.00 7.03 472 THR B C 1
ATOM 651 O O . THR B 1 15 ? 3.397 -63.436 10.563 1.00 7.65 472 THR B O 1
ATOM 655 N N . GLU B 1 16 ? 1.606 -64.372 11.555 1.00 7.04 473 GLU B N 1
ATOM 656 C CA . GLU B 1 16 ? 1.459 -65.381 10.516 1.00 7.77 473 GLU B CA 1
ATOM 657 C C . GLU B 1 16 ? 1.126 -64.753 9.173 1.00 7.16 473 GLU B C 1
ATOM 658 O O . GLU B 1 16 ? 1.516 -65.293 8.128 1.00 8.02 473 GLU B O 1
ATOM 664 N N . ALA B 1 17 ? 0.436 -63.607 9.177 1.00 7.08 474 ALA B N 1
ATOM 665 C CA . ALA B 1 17 ? 0.101 -62.895 7.954 1.00 7.75 474 ALA B CA 1
ATOM 666 C C . ALA B 1 17 ? 1.313 -62.282 7.278 1.00 7.58 474 ALA B C 1
ATOM 667 O O . ALA B 1 17 ? 1.197 -61.844 6.124 1.00 9.03 474 ALA B O 1
ATOM 669 N N . GLY B 1 18 ? 2.443 -62.223 7.963 1.00 7.26 475 GLY B N 1
ATOM 670 C CA . GLY B 1 18 ? 3.664 -61.702 7.403 1.00 8.32 475 GLY B CA 1
ATOM 671 C C . GLY B 1 18 ? 4.146 -60.402 7.995 1.00 7.40 475 GLY B C 1
ATOM 672 O O . GLY B 1 18 ? 4.990 -59.742 7.369 1.00 8.69 475 GLY B O 1
ATOM 673 N N . PHE B 1 19 ? 3.671 -60.022 9.182 1.00 7.00 476 PHE B N 1
ATOM 674 C CA . PHE B 1 19 ? 4.036 -58.750 9.808 1.00 7.13 476 PHE B CA 1
ATOM 675 C C . PHE B 1 19 ? 4.497 -58.961 11.246 1.00 7.39 476 PHE B C 1
ATOM 676 O O . PHE B 1 19 ? 3.969 -58.338 12.176 1.00 7.48 476 PHE B O 1
ATOM 684 N N . PRO B 1 20 ? 5.517 -59.805 11.463 1.00 7.34 477 PRO B N 1
ATOM 685 C CA . PRO B 1 20 ? 5.942 -60.087 12.847 1.00 7.88 477 PRO B CA 1
ATOM 686 C C . PRO B 1 20 ? 6.381 -58.861 13.624 1.00 8.38 477 PRO B C 1
ATOM 687 O O . PRO B 1 20 ? 6.165 -58.791 14.839 1.00 9.70 477 PRO B O 1
ATOM 691 N N . GLU B 1 21 ? 7.024 -57.907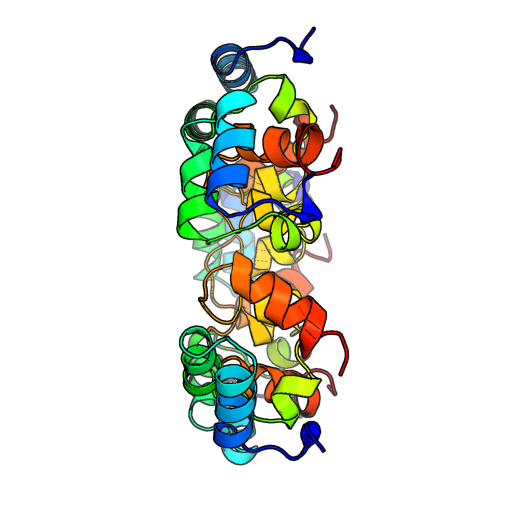 12.960 1.00 8.82 478 GLU B N 1
ATOM 692 C CA . GLU B 1 21 ? 7.524 -56.741 13.675 1.00 10.73 478 GLU B CA 1
ATOM 693 C C . GLU B 1 21 ? 6.381 -55.805 14.064 1.00 8.77 478 GLU B C 1
ATOM 694 O O . GLU B 1 21 ? 6.341 -55.289 15.190 1.00 11.46 478 GLU B O 1
ATOM 700 N N . GLN B 1 22 ? 5.422 -55.606 13.162 1.00 7.34 479 GLN B N 1
ATOM 701 C CA . GLN B 1 22 ? 4.300 -54.716 13.441 1.00 8.23 479 GLN B CA 1
ATOM 702 C C . GLN B 1 22 ? 3.317 -55.325 14.423 1.00 7.70 479 GLN B C 1
ATOM 703 O O . GLN B 1 22 ? 2.548 -54.594 15.058 1.00 8.26 479 GLN B O 1
ATOM 709 N N . ALA B 1 23 ? 3.329 -56.649 14.573 1.00 9.24 480 ALA B N 1
ATOM 710 C CA . ALA B 1 23 ? 2.428 -57.274 15.535 1.00 9.40 480 ALA B CA 1
ATOM 711 C C . ALA B 1 23 ? 2.614 -56.690 16.931 1.00 9.40 480 ALA B C 1
ATOM 712 O O . ALA B 1 23 ? 1.649 -56.604 17.701 1.00 10.20 480 ALA B O 1
ATOM 714 N N . THR B 1 24 ? 3.835 -56.261 17.258 1.00 10.03 481 THR B N 1
ATOM 715 C CA . THR B 1 24 ? 4.128 -55.676 18.565 1.00 11.50 481 THR B CA 1
ATOM 716 C C . THR B 1 24 ? 3.293 -54.429 18.847 1.00 9.49 481 THR B C 1
ATOM 717 O O . THR B 1 24 ? 2.962 -54.155 20.009 1.00 10.28 481 THR B O 1
ATOM 721 N N . ALA B 1 25 ? 2.948 -53.657 17.813 1.00 9.32 482 ALA B N 1
ATOM 722 C CA . ALA B 1 25 ? 2.138 -52.462 18.030 1.00 8.57 482 ALA B CA 1
ATOM 723 C C . ALA B 1 25 ? 0.735 -52.817 18.489 1.00 7.85 482 ALA B C 1
ATOM 724 O O . ALA B 1 25 ? 0.129 -52.065 19.266 1.00 7.98 482 ALA B O 1
ATOM 726 N N . PHE B 1 26 ? 0.199 -53.942 18.019 1.00 7.99 483 PHE B N 1
ATOM 727 C CA . PHE B 1 26 ? -1.086 -54.400 18.526 1.00 8.12 483 PHE B CA 1
ATOM 728 C C . PHE B 1 26 ? -0.990 -54.783 19.997 1.00 7.71 483 PHE B C 1
ATOM 729 O O . PHE B 1 26 ? -1.942 -54.585 20.756 1.00 8.33 483 PHE B O 1
ATOM 737 N N . GLN B 1 27 ? 0.161 -55.306 20.421 1.00 7.63 484 GLN B N 1
ATOM 738 C CA . GLN B 1 27 ? 0.396 -55.553 21.840 1.00 7.42 484 GLN B CA 1
ATOM 739 C C . GLN B 1 27 ? 0.446 -54.247 22.624 1.00 7.15 484 GLN B C 1
ATOM 740 O O . GLN B 1 27 ? -0.206 -54.111 23.667 1.00 8.14 484 GLN B O 1
ATOM 746 N N . GLU B 1 28 ? 1.206 -53.273 22.122 1.00 7.09 485 GLU B N 1
ATOM 747 C CA . GLU B 1 28 ? 1.359 -51.998 22.818 1.00 8.29 485 GLU B CA 1
ATOM 748 C C . GLU B 1 28 ? 0.017 -51.315 23.031 1.00 7.53 485 GLU B C 1
ATOM 749 O O . GLU B 1 28 ? -0.253 -50.772 24.111 1.00 8.80 485 GLU B O 1
ATOM 755 N N . GLN B 1 29 ? -0.827 -51.317 22.011 1.00 6.92 486 GLN B N 1
ATOM 756 C CA . GLN B 1 29 ? -2.113 -50.646 22.077 1.00 7.26 486 GLN B CA 1
ATOM 757 C C . GLN B 1 29 ? -3.202 -51.545 22.633 1.00 7.93 486 GLN B C 1
ATOM 758 O O . GLN B 1 29 ? -4.342 -51.095 22.794 1.00 8.57 486 GLN B O 1
ATOM 764 N N . GLU B 1 30 ? -2.869 -52.800 22.928 1.00 7.73 487 GLU B N 1
ATOM 765 C CA . GLU B 1 30 ? -3.801 -53.781 23.466 1.00 9.19 487 GLU B CA 1
ATOM 766 C C . GLU B 1 30 ? -5.063 -53.883 22.612 1.00 7.81 487 GLU B C 1
ATOM 767 O O . GLU B 1 30 ? -6.196 -53.774 23.082 1.00 9.94 487 GLU B O 1
ATOM 773 N N . ILE B 1 31 ? -4.840 -54.104 21.324 1.00 8.10 488 ILE B N 1
ATOM 774 C CA . ILE B 1 31 ? -5.918 -54.306 20.371 1.00 7.77 488 ILE B CA 1
ATOM 775 C C . ILE B 1 31 ? -6.268 -55.790 20.361 1.00 7.24 488 ILE B C 1
ATOM 776 O O . ILE B 1 31 ? -5.498 -56.628 19.877 1.00 8.26 488 ILE B O 1
ATOM 781 N N . ASP B 1 32 ? -7.417 -56.114 20.943 1.00 7.60 489 ASP B N 1
ATOM 782 C CA . ASP B 1 32 ? -7.978 -57.451 20.882 1.00 7.52 489 ASP B CA 1
ATOM 783 C C . ASP B 1 32 ? -8.918 -57.534 19.679 1.00 7.89 489 ASP B C 1
ATOM 784 O O . ASP B 1 32 ? -9.004 -56.612 18.865 1.00 7.78 489 ASP B O 1
ATOM 789 N N . GLY B 1 33 ? -9.640 -58.650 19.558 1.00 8.50 490 GLY B N 1
ATOM 790 C CA . GLY B 1 33 ? -10.480 -58.844 18.389 1.00 9.82 490 GLY B CA 1
ATOM 791 C C . GLY B 1 33 ? -11.615 -57.843 18.303 1.00 8.77 490 GLY B C 1
ATOM 792 O O . GLY B 1 33 ? -11.949 -57.364 17.219 1.00 9.38 490 GLY B O 1
ATOM 793 N N . LYS B 1 34 ? -12.234 -57.531 19.441 1.00 9.58 491 LYS B N 1
ATOM 794 C CA . LYS B 1 34 ? -13.324 -56.561 19.453 1.00 10.67 491 LYS B CA 1
ATOM 795 C C . LYS B 1 34 ? -12.853 -55.203 18.951 1.00 9.34 491 LYS B C 1
ATOM 796 O O . LYS B 1 34 ? -13.529 -54.556 18.139 1.00 10.50 491 LYS B O 1
ATOM 802 N N . SER B 1 35 ? -11.688 -54.761 19.410 1.00 8.74 492 SER B N 1
ATOM 803 C CA . SER B 1 35 ? -11.170 -53.476 18.960 1.00 9.41 492 SER B CA 1
ATOM 804 C C . SER B 1 35 ? -10.652 -53.531 17.527 1.00 7.81 492 SER B C 1
ATOM 805 O O . SER B 1 35 ? -10.797 -52.556 16.782 1.00 8.13 492 SER B O 1
ATOM 808 N N . LEU B 1 36 ? -10.044 -54.650 17.120 1.00 7.90 493 LEU B N 1
ATOM 809 C CA . LEU B 1 36 ? -9.562 -54.787 15.746 1.00 7.74 493 LEU B CA 1
ATOM 810 C C . LEU B 1 36 ? -10.680 -54.518 14.748 1.00 8.13 493 LEU B C 1
ATOM 811 O O . LEU B 1 36 ? -10.481 -53.832 13.736 1.00 8.21 493 LEU B O 1
ATOM 816 N N . LEU B 1 37 ? -11.877 -55.028 15.041 1.00 7.99 494 LEU B N 1
ATOM 817 C CA . LEU B 1 37 ? -13.032 -54.861 14.174 1.00 9.14 494 LEU B CA 1
ATOM 818 C C . LEU B 1 37 ? -13.524 -53.423 14.107 1.00 8.50 494 LEU B C 1
ATOM 819 O O . LEU B 1 37 ? -14.343 -53.108 13.237 1.00 10.96 494 LEU B O 1
ATOM 824 N N . LEU B 1 38 ? -13.057 -52.552 14.998 1.00 7.52 495 LEU B N 1
ATOM 825 C CA . LEU B 1 38 ? -13.455 -51.154 15.016 1.00 8.51 495 LEU B CA 1
ATOM 826 C C . LEU B 1 38 ? -12.431 -50.222 14.377 1.00 8.10 495 LEU B C 1
ATOM 827 O O . LEU B 1 38 ? -12.711 -49.025 14.239 1.00 9.19 495 LEU B O 1
ATOM 832 N N . MET B 1 39 ? -11.268 -50.730 13.976 1.00 8.45 496 MET B N 1
ATOM 833 C CA . MET B 1 39 ? -10.219 -49.863 13.452 1.00 7.93 496 MET B CA 1
ATOM 834 C C . MET B 1 39 ? -10.564 -49.336 12.069 1.00 8.35 496 MET B C 1
ATOM 835 O O . MET B 1 39 ? -11.078 -50.063 11.213 1.00 10.21 496 MET B O 1
ATOM 840 N N . GLN B 1 40 ? -10.233 -48.069 11.848 1.00 8.67 497 GLN B N 1
ATOM 841 C CA . GLN B 1 40 ? -10.349 -47.393 10.565 1.00 8.80 497 GLN B CA 1
ATOM 842 C C . GLN B 1 40 ? -8.953 -47.041 10.061 1.00 8.43 497 GLN B C 1
ATOM 843 O O . GLN B 1 40 ? -7.954 -47.282 10.736 1.00 8.75 497 GLN B O 1
ATOM 849 N N . ARG B 1 41 ? -8.890 -46.457 8.860 1.00 8.61 498 ARG B N 1
ATOM 850 C CA . ARG B 1 41 ? -7.609 -46.262 8.182 1.00 8.15 498 ARG B CA 1
ATOM 851 C C . ARG B 1 41 ? -6.598 -45.517 9.052 1.00 8.22 498 ARG B C 1
ATOM 852 O O . ARG B 1 41 ? -5.460 -45.965 9.224 1.00 8.59 498 ARG B O 1
ATOM 860 N N . THR B 1 42 ? -6.990 -44.363 9.604 1.00 9.10 499 THR B N 1
ATOM 861 C CA . THR B 1 42 ? -6.022 -43.574 10.363 1.00 10.38 499 THR B CA 1
ATOM 862 C C . THR B 1 42 ? -5.572 -44.295 11.629 1.00 9.65 499 THR B C 1
ATOM 863 O O . THR B 1 42 ? -4.449 -44.079 12.098 1.00 10.95 499 THR B O 1
ATOM 867 N N . ASP B 1 43 ? -6.421 -45.159 12.184 1.00 9.38 500 ASP B N 1
ATOM 868 C CA . ASP B 1 43 ? -6.027 -45.914 13.366 1.00 9.44 500 ASP B CA 1
ATOM 869 C C . ASP B 1 43 ? -4.844 -46.822 13.074 1.00 9.44 500 ASP B C 1
ATOM 870 O O . ASP B 1 43 ? -4.002 -47.048 13.951 1.00 10.17 500 ASP B O 1
ATOM 875 N N . VAL B 1 44 ? -4.763 -47.347 11.852 1.00 8.66 501 VAL B N 1
ATOM 876 C CA . VAL B 1 44 ? -3.644 -48.200 11.462 1.00 8.38 501 VAL B CA 1
ATOM 877 C C . VAL B 1 44 ? -2.451 -47.370 11.009 1.00 8.97 501 VAL B C 1
ATOM 878 O O . VAL B 1 44 ? -1.307 -47.644 11.391 1.00 10.88 501 VAL B O 1
ATOM 882 N N . LEU B 1 45 ? -2.696 -46.351 10.181 1.00 8.93 502 LEU B N 1
ATOM 883 C CA . LEU B 1 45 ? -1.593 -45.648 9.536 1.00 10.03 502 LEU B CA 1
ATOM 884 C C . LEU B 1 45 ? -0.891 -44.680 10.472 1.00 11.02 502 LEU B C 1
ATOM 885 O O . LEU B 1 45 ? 0.299 -44.394 10.284 1.00 11.86 502 LEU B O 1
ATOM 890 N N . THR B 1 46 ? -1.600 -44.160 11.461 1.00 10.08 503 THR B N 1
ATOM 891 C CA . THR B 1 46 ? -1.013 -43.260 12.443 1.00 11.99 503 THR B CA 1
ATOM 892 C C . THR B 1 46 ? -1.099 -43.790 13.866 1.00 11.79 503 THR B C 1
ATOM 893 O O . THR B 1 46 ? -0.143 -43.644 14.630 1.00 15.00 503 THR B O 1
ATOM 897 N N . GLY B 1 47 ? -2.195 -44.458 14.231 1.00 10.84 504 GLY B N 1
ATOM 898 C CA . GLY B 1 47 ? -2.439 -44.793 15.626 1.00 11.94 504 GLY B CA 1
ATOM 899 C C . GLY B 1 47 ? -1.543 -45.875 16.204 1.00 10.66 504 GLY B C 1
ATOM 900 O O . GLY B 1 47 ? -1.437 -45.978 17.431 1.00 11.94 504 GLY B O 1
ATOM 901 N N . LEU B 1 48 ? -0.909 -46.693 15.360 1.00 10.80 505 LEU B N 1
ATOM 902 C CA . LEU B 1 48 ? -0.057 -47.781 15.830 1.00 11.29 505 LEU B CA 1
ATOM 903 C C . LEU B 1 48 ? 1.416 -47.406 15.902 1.00 10.60 505 LEU B C 1
ATOM 904 O O . LEU B 1 48 ? 2.205 -48.151 16.499 1.00 11.33 505 LEU B O 1
ATOM 909 N N . SER B 1 49 ? 1.808 -46.299 15.281 1.00 11.84 506 SER B N 1
ATOM 910 C CA . SER B 1 49 ? 3.207 -45.883 15.208 1.00 11.90 506 SER B CA 1
ATOM 911 C C . SER B 1 49 ? 4.106 -46.940 14.558 1.00 12.45 506 SER B C 1
ATOM 912 O O . SER B 1 49 ? 5.230 -47.172 15.000 1.00 15.27 506 SER B O 1
ATOM 915 N N . ILE B 1 50 ? 3.626 -47.569 13.487 1.00 9.54 507 ILE B N 1
ATOM 916 C CA . ILE B 1 50 ? 4.398 -48.559 12.742 1.00 8.65 507 ILE B CA 1
ATOM 917 C C . ILE B 1 50 ? 4.884 -47.943 11.432 1.00 9.19 507 ILE B C 1
ATOM 918 O O . ILE B 1 50 ? 4.446 -46.869 11.021 1.00 9.94 507 ILE B O 1
ATOM 923 N N . ARG B 1 51 ? 5.775 -48.657 10.750 1.00 8.66 508 ARG B N 1
ATOM 924 C CA . ARG B 1 51 ? 6.243 -48.165 9.462 1.00 9.15 508 ARG B CA 1
ATOM 925 C C . ARG B 1 51 ? 5.115 -48.150 8.454 1.00 8.01 508 ARG B C 1
ATOM 926 O O . ARG B 1 51 ? 4.246 -49.029 8.439 1.00 8.31 508 ARG B O 1
ATOM 934 N N . LEU B 1 52 ? 5.185 -47.171 7.561 1.00 8.36 509 LEU B N 1
ATOM 935 C CA . LEU B 1 52 ? 4.046 -46.841 6.724 1.00 7.92 509 LEU B CA 1
ATOM 936 C C . LEU B 1 52 ? 3.794 -47.890 5.648 1.00 7.63 509 LEU B C 1
ATOM 937 O O . LEU B 1 52 ? 2.638 -48.176 5.333 1.00 7.58 509 LEU B O 1
ATOM 942 N N . GLY B 1 53 ? 4.843 -48.449 5.049 1.00 7.30 510 GLY B N 1
ATOM 943 C CA . GLY B 1 53 ? 4.656 -49.458 4.029 1.00 8.14 510 GLY B CA 1
ATOM 944 C C . GLY B 1 53 ? 3.873 -50.648 4.550 1.00 7.55 510 GLY B C 1
ATOM 945 O O . GLY B 1 53 ? 2.803 -50.998 4.036 1.00 8.52 510 GLY B O 1
ATOM 946 N N . PRO B 1 54 ? 4.384 -51.280 5.602 1.00 7.10 511 PRO B N 1
ATOM 947 C CA . PRO B 1 54 ? 3.607 -52.344 6.253 1.00 7.52 511 PRO B CA 1
ATOM 948 C C . PRO B 1 54 ? 2.216 -51.904 6.676 1.00 7.42 511 PRO B C 1
ATOM 949 O O . PRO B 1 54 ? 1.253 -52.655 6.476 1.00 7.72 511 PRO B O 1
ATOM 953 N N . ALA B 1 55 ? 2.080 -50.702 7.245 1.00 7.43 512 ALA B N 1
ATOM 954 C CA . ALA B 1 55 ? 0.771 -50.237 7.693 1.00 7.52 512 ALA B CA 1
ATOM 955 C C . ALA B 1 55 ? -0.231 -50.189 6.548 1.00 7.21 512 ALA B C 1
ATOM 956 O O . ALA B 1 55 ? -1.394 -50.571 6.719 1.00 7.12 512 ALA B O 1
ATOM 958 N N . LEU B 1 56 ? 0.194 -49.690 5.383 1.00 6.84 513 LEU B N 1
ATOM 959 C CA . LEU B 1 56 ? -0.716 -49.586 4.246 1.00 7.82 513 LEU B CA 1
ATOM 960 C C . LEU B 1 56 ? -1.243 -50.951 3.835 1.00 7.28 513 LEU B C 1
ATOM 961 O O . LEU B 1 56 ? -2.429 -51.100 3.506 1.00 7.68 513 LEU B O 1
ATOM 966 N N . LYS B 1 57 ? -0.371 -51.959 3.843 1.00 7.16 514 LYS B N 1
ATOM 967 C CA . LYS B 1 57 ? -0.763 -53.300 3.430 1.00 7.44 514 LYS B CA 1
ATOM 968 C C . LYS B 1 57 ? -1.573 -54.002 4.511 1.00 6.88 514 LYS B C 1
ATOM 969 O O . LYS B 1 57 ? -2.515 -54.745 4.200 1.00 7.67 514 LYS B O 1
ATOM 975 N N . ILE B 1 58 ? -1.209 -53.784 5.774 1.00 7.00 515 ILE B N 1
ATOM 976 C CA . ILE B 1 58 ? -2.009 -54.286 6.883 1.00 7.67 515 ILE B CA 1
ATOM 977 C C . ILE B 1 58 ? -3.436 -53.773 6.776 1.00 7.44 515 ILE B C 1
ATOM 978 O O . ILE B 1 58 ? -4.404 -54.536 6.895 1.00 8.15 515 ILE B O 1
ATOM 983 N N . TYR B 1 59 ? -3.594 -52.466 6.566 1.00 7.46 516 TYR B N 1
ATOM 984 C CA . TYR B 1 59 ? -4.943 -51.922 6.461 1.00 7.79 516 TYR B CA 1
ATOM 985 C C . TYR B 1 59 ? -5.671 -52.488 5.249 1.00 7.67 516 TYR B C 1
ATOM 986 O O . TYR B 1 59 ? -6.792 -53.000 5.364 1.00 8.39 516 TYR B O 1
ATOM 995 N N . GLU B 1 60 ? -5.042 -52.408 4.077 1.00 7.56 517 GLU B N 1
ATOM 996 C CA . GLU B 1 60 ? -5.729 -52.768 2.843 1.00 8.11 517 GLU B CA 1
ATOM 997 C C . GLU B 1 60 ? -6.195 -54.218 2.846 1.00 7.82 517 GLU B C 1
ATOM 998 O O . GLU B 1 60 ? -7.318 -54.517 2.424 1.00 8.73 517 GLU B O 1
ATOM 1004 N N . HIS B 1 61 ? -5.340 -55.137 3.289 1.00 7.44 518 HIS B N 1
ATOM 1005 C CA . HIS B 1 61 ? -5.604 -56.553 3.081 1.00 7.84 518 HIS B CA 1
ATOM 1006 C C . HIS B 1 61 ? -6.048 -57.295 4.324 1.00 7.20 518 HIS B C 1
ATOM 1007 O O . HIS B 1 61 ? -6.439 -58.467 4.211 1.00 8.50 518 HIS B O 1
ATOM 1014 N N . HIS B 1 62 ? -6.021 -56.653 5.488 1.00 7.25 519 HIS B N 1
ATOM 1015 C CA . HIS B 1 62 ? -6.300 -57.365 6.727 1.00 7.61 519 HIS B CA 1
ATOM 1016 C C . HIS B 1 62 ? -7.259 -56.677 7.661 1.00 8.10 519 HIS B C 1
ATOM 1017 O O . HIS B 1 62 ? -7.790 -57.346 8.556 1.00 10.49 519 HIS B O 1
ATOM 1024 N N . ILE B 1 63 ? -7.484 -55.380 7.528 1.00 7.91 520 ILE B N 1
ATOM 1025 C CA . ILE B 1 63 ? -8.329 -54.643 8.452 1.00 8.73 520 ILE B CA 1
ATOM 1026 C C . ILE B 1 63 ? -9.503 -53.977 7.738 1.00 9.55 520 ILE B C 1
ATOM 1027 O O . ILE B 1 63 ? -10.653 -54.113 8.166 1.00 10.86 520 ILE B O 1
ATOM 1032 N N . LYS B 1 64 ? -9.238 -53.314 6.607 1.00 8.96 521 LYS B N 1
ATOM 1033 C CA . LYS B 1 64 ? -10.327 -52.758 5.805 1.00 11.11 521 LYS B CA 1
ATOM 1034 C C . LYS B 1 64 ? -11.320 -53.836 5.395 1.00 11.39 521 LYS B C 1
ATOM 1035 O O . LYS B 1 64 ? -12.522 -53.569 5.271 1.00 13.08 521 LYS B O 1
ATOM 1041 N N . VAL B 1 65 ? -10.835 -55.059 5.179 1.00 10.02 522 VAL B N 1
ATOM 1042 C CA . VAL B 1 65 ? -11.644 -56.188 4.723 1.00 11.71 522 VAL B CA 1
ATOM 1043 C C . VAL B 1 65 ? -12.559 -56.775 5.790 1.00 13.21 522 VAL B C 1
ATOM 1044 O O . VAL B 1 65 ? -13.453 -57.529 5.471 1.00 14.30 522 VAL B O 1
ATOM 1048 N N . LEU B 1 66 ? -12.334 -56.419 7.032 1.00 12.37 523 LEU B N 1
ATOM 1049 C CA . LEU B 1 66 ? -13.117 -56.989 8.124 1.00 14.18 523 LEU B CA 1
ATOM 1050 C C . LEU B 1 66 ? -14.532 -56.423 8.150 1.00 19.34 523 LEU B C 1
ATOM 1051 O O . LEU B 1 66 ? -14.774 -55.292 7.719 1.00 19.49 523 LEU B O 1
ATOM 1057 N N . SER C 1 1 ? -16.472 -5.437 14.971 1.00 18.14 458 SER C N 1
ATOM 1058 C CA . SER C 1 1 ? -15.378 -4.961 15.833 1.00 23.06 458 SER C CA 1
ATOM 1059 C C . SER C 1 1 ? -14.526 -6.009 16.583 1.00 17.43 458 SER C C 1
ATOM 1060 O O . SER C 1 1 ? -13.341 -5.769 16.807 1.00 14.49 458 SER C O 1
ATOM 1063 N N . PRO C 1 2 ? -15.113 -7.142 16.990 1.00 12.78 459 PRO C N 1
ATOM 1064 C CA . PRO C 1 2 ? -14.264 -8.272 17.404 1.00 12.65 459 PRO C CA 1
ATOM 1065 C C . PRO C 1 2 ? -13.157 -8.619 16.417 1.00 11.88 459 PRO C C 1
ATOM 1066 O O . PRO C 1 2 ? -12.099 -9.107 16.840 1.00 11.94 459 PRO C O 1
ATOM 1070 N N . VAL C 1 3 ? -13.353 -8.383 15.116 1.00 12.64 460 VAL C N 1
ATOM 1071 C CA . VAL C 1 3 ? -12.291 -8.657 14.155 1.00 12.03 460 VAL C CA 1
ATOM 1072 C C . VAL C 1 3 ? -11.071 -7.784 14.403 1.00 13.67 460 VAL C C 1
ATOM 1073 O O . VAL C 1 3 ? -9.970 -8.124 13.956 1.00 13.91 460 VAL C O 1
ATOM 1077 N N . GLU C 1 4 ? -11.232 -6.670 15.118 1.00 12.63 461 GLU C N 1
ATOM 1078 C CA . GLU C 1 4 ? -10.136 -5.761 15.419 1.00 14.64 461 GLU C CA 1
ATOM 1079 C C . GLU C 1 4 ? -9.437 -6.080 16.730 1.00 12.33 461 GLU C C 1
ATOM 1080 O O . GLU C 1 4 ? -8.450 -5.418 17.059 1.00 13.92 461 GLU C O 1
ATOM 1086 N N . TRP C 1 5 ? -9.924 -7.062 17.488 1.00 12.27 462 TRP C N 1
ATOM 1087 C CA . TRP C 1 5 ? -9.353 -7.340 18.797 1.00 11.00 462 TRP C CA 1
ATOM 1088 C C . TRP C 1 5 ? -7.886 -7.723 18.679 1.00 10.84 462 TRP C C 1
ATOM 1089 O O . TRP C 1 5 ? -7.473 -8.408 17.738 1.00 11.18 462 TRP C O 1
ATOM 1100 N N . THR C 1 6 ? -7.101 -7.279 19.650 1.00 11.02 463 THR C N 1
ATOM 1101 C CA . THR C 1 6 ? -5.717 -7.693 19.768 1.00 11.62 463 THR C CA 1
ATOM 1102 C C . THR C 1 6 ? -5.639 -9.074 20.415 1.00 10.69 463 THR C C 1
ATOM 1103 O O . THR C 1 6 ? -6.628 -9.612 20.929 1.00 10.48 463 THR C O 1
ATOM 1107 N N . VAL C 1 7 ? -4.430 -9.643 20.405 1.00 11.03 464 VAL C N 1
ATOM 1108 C CA . VAL C 1 7 ? -4.198 -10.889 21.133 1.00 10.77 464 VAL C CA 1
ATOM 1109 C C . VAL C 1 7 ? -4.604 -10.734 22.594 1.00 11.44 464 VAL C C 1
ATOM 1110 O O . VAL C 1 7 ? -5.280 -11.600 23.163 1.00 10.46 464 VAL C O 1
ATOM 1114 N N . MET C 1 8 ? -4.220 -9.620 23.223 1.00 11.51 465 MET C N 1
ATOM 1115 C CA . MET C 1 8 ? -4.573 -9.431 24.627 1.00 12.92 465 MET C CA 1
ATOM 1116 C C . MET C 1 8 ? -6.080 -9.323 24.828 1.00 11.29 465 MET C C 1
ATOM 1117 O O . MET C 1 8 ? -6.602 -9.790 25.850 1.00 11.11 465 MET C O 1
ATOM 1122 N N . ASP C 1 9 ? -6.798 -8.726 23.871 1.00 11.47 466 ASP C N 1
ATOM 1123 C CA . ASP C 1 9 ? -8.256 -8.697 23.958 1.00 11.34 466 ASP C CA 1
ATOM 1124 C C . ASP C 1 9 ? -8.829 -10.109 23.949 1.00 9.53 466 ASP C C 1
ATOM 1125 O O . ASP C 1 9 ? -9.790 -10.408 24.669 1.00 9.98 466 ASP C O 1
ATOM 1130 N N . VAL C 1 10 ? -8.272 -10.982 23.108 1.00 9.66 467 VAL C N 1
ATOM 1131 C CA . VAL C 1 10 ? -8.735 -12.365 23.050 1.00 8.96 467 VAL C CA 1
ATOM 1132 C C . VAL C 1 10 ? -8.436 -13.086 24.360 1.00 9.11 467 VAL C C 1
ATOM 1133 O O . VAL C 1 10 ? -9.284 -13.815 24.893 1.00 8.93 467 VAL C O 1
ATOM 1137 N N . VAL C 1 11 ? -7.239 -12.876 24.910 1.00 9.38 468 VAL C N 1
ATOM 1138 C CA . VAL C 1 11 ? -6.894 -13.456 26.205 1.00 10.51 468 VAL C CA 1
ATOM 1139 C C . VAL C 1 11 ? -7.897 -13.022 27.267 1.00 10.07 468 VAL C C 1
ATOM 1140 O O . VAL C 1 11 ? -8.373 -13.837 28.069 1.00 10.13 468 VAL C O 1
ATOM 1144 N N . GLU C 1 12 ? -8.251 -11.733 27.279 1.00 10.36 469 GLU C N 1
ATOM 1145 C CA . GLU C 1 12 ? -9.184 -11.233 28.282 1.00 11.17 469 GLU C CA 1
ATOM 1146 C C . GLU C 1 12 ? -10.571 -11.839 28.114 1.00 10.42 469 GLU C C 1
ATOM 1147 O O . GLU C 1 12 ? -11.233 -12.151 29.111 1.00 10.54 469 GLU C O 1
ATOM 1153 N N . TYR C 1 13 ? -11.031 -12.002 26.869 1.00 9.36 470 TYR C N 1
ATOM 1154 C CA . TYR C 1 13 ? -12.305 -12.667 26.625 1.00 9.45 470 TYR C CA 1
ATOM 1155 C C . TYR C 1 13 ? -12.327 -14.050 27.264 1.00 8.47 470 TYR C C 1
ATOM 1156 O O . TYR C 1 13 ? -13.252 -14.393 28.007 1.00 9.20 470 TYR C O 1
ATOM 1165 N N . PHE C 1 14 ? -11.320 -14.874 26.965 1.00 8.65 471 PHE C N 1
ATOM 1166 C CA . PHE C 1 14 ? -11.352 -16.250 27.458 1.00 8.28 471 PHE C CA 1
ATOM 1167 C C . PHE C 1 14 ? -11.142 -16.332 28.959 1.00 8.92 471 PHE C C 1
ATOM 1168 O O . PHE C 1 14 ? -11.657 -17.252 29.605 1.00 9.35 471 PHE C O 1
ATOM 1176 N N . THR C 1 15 ? -10.434 -15.365 29.532 1.00 9.00 472 THR C N 1
ATOM 1177 C CA . THR C 1 15 ? -10.335 -15.285 30.984 1.00 10.01 472 THR C CA 1
ATOM 1178 C C . THR C 1 15 ? -11.703 -15.032 31.612 1.00 9.96 472 THR C C 1
ATOM 1179 O O . THR C 1 15 ? -12.146 -15.780 32.494 1.00 10.14 472 THR C O 1
ATOM 1183 N N . GLU C 1 16 ? -12.405 -13.997 31.146 1.00 9.72 473 GLU C N 1
ATOM 1184 C CA . GLU C 1 16 ? -13.685 -13.643 31.750 1.00 10.09 473 GLU C CA 1
ATOM 1185 C C . GLU C 1 16 ? -14.752 -14.690 31.457 1.00 9.77 473 GLU C C 1
ATOM 1186 O O . GLU C 1 16 ? -15.658 -14.894 32.272 1.00 10.67 473 GLU C O 1
ATOM 1192 N N . ALA C 1 17 ? -14.649 -15.379 30.317 1.00 9.71 474 ALA C N 1
ATOM 1193 C CA . ALA C 1 17 ? -15.579 -16.438 29.957 1.00 10.49 474 ALA C CA 1
ATOM 1194 C C . ALA C 1 17 ? -15.449 -17.669 30.841 1.00 9.66 474 ALA C C 1
ATOM 1195 O O . ALA C 1 17 ? -16.287 -18.568 30.738 1.00 10.63 474 ALA C O 1
ATOM 1197 N N . GLY C 1 18 ? -14.422 -17.735 31.682 1.00 9.39 475 GLY C N 1
ATOM 1198 C CA . GLY C 1 18 ? -14.237 -18.836 32.607 1.00 10.44 475 GLY C CA 1
ATOM 1199 C C . GLY C 1 18 ? -13.083 -19.767 32.302 1.00 8.95 475 GLY C C 1
ATOM 1200 O O . GLY C 1 18 ? -13.007 -20.845 32.908 1.00 10.33 475 GLY C O 1
ATOM 1201 N N . PHE C 1 19 ? -12.165 -19.385 31.411 1.00 8.57 476 PHE C N 1
ATOM 1202 C CA . PHE C 1 19 ? -11.071 -20.269 30.997 1.00 8.44 476 PHE C CA 1
ATOM 1203 C C . PHE C 1 19 ? -9.705 -19.603 31.152 1.00 8.83 476 PHE C C 1
ATOM 1204 O O . PHE C 1 19 ? -8.902 -19.605 30.220 1.00 9.46 476 PHE C O 1
ATOM 1212 N N . PRO C 1 20 ? -9.391 -19.037 32.324 1.00 9.72 477 PRO C N 1
ATOM 1213 C CA . PRO C 1 20 ? -8.074 -18.390 32.460 1.00 10.85 477 PRO C CA 1
ATOM 1214 C C . PRO C 1 20 ? -6.901 -19.314 32.166 1.00 11.28 477 PRO C C 1
ATOM 1215 O O . PRO C 1 20 ? -5.890 -18.855 31.622 1.00 12.35 477 PRO C O 1
ATOM 1219 N N . GLU C 1 21 ? -7.008 -20.606 32.487 1.00 10.72 478 GLU C N 1
ATOM 1220 C CA . GLU C 1 21 ? -5.905 -21.522 32.210 1.00 12.14 478 GLU C CA 1
ATOM 1221 C C . GLU C 1 21 ? -5.642 -21.639 30.712 1.00 11.76 478 GLU C C 1
ATOM 1222 O O . GLU C 1 21 ? -4.484 -21.668 30.273 1.00 14.43 478 GLU C O 1
ATOM 1228 N N . GLN C 1 22 ? -6.701 -21.696 29.910 1.00 9.15 479 GLN C N 1
ATOM 1229 C CA . GLN C 1 22 ? -6.545 -21.828 28.467 1.00 9.53 479 GLN C CA 1
ATOM 1230 C C . GLN C 1 22 ? -6.315 -20.493 27.772 1.00 8.89 479 GLN C C 1
ATOM 1231 O O . GLN C 1 22 ? -5.789 -20.479 26.650 1.00 9.53 479 GLN C O 1
ATOM 1237 N N . ALA C 1 23 ? -6.691 -19.381 28.408 1.00 9.95 480 ALA C N 1
ATOM 1238 C CA . ALA C 1 23 ? -6.493 -18.079 27.788 1.00 9.98 480 ALA C CA 1
ATOM 1239 C C . ALA C 1 23 ? -5.038 -17.859 27.413 1.00 10.15 480 ALA C C 1
ATOM 1240 O O . ALA C 1 23 ? -4.749 -17.227 26.387 1.00 10.66 480 ALA C O 1
ATOM 1242 N N . THR C 1 24 ? -4.110 -18.394 28.210 1.00 10.44 481 THR C N 1
ATOM 1243 C CA . THR C 1 24 ? -2.690 -18.215 27.925 1.00 12.25 481 THR C CA 1
ATOM 1244 C C . THR C 1 24 ? -2.281 -18.870 26.610 1.00 11.07 481 THR C C 1
ATOM 1245 O O . THR C 1 24 ? -1.321 -18.429 25.969 1.00 11.78 481 THR C O 1
ATOM 1249 N N . ALA C 1 25 ? -2.979 -19.926 26.196 1.00 11.32 482 ALA C N 1
ATOM 1250 C CA . ALA C 1 25 ? -2.654 -20.563 24.925 1.00 10.47 482 ALA C CA 1
ATOM 1251 C C . ALA C 1 25 ? -2.997 -19.664 23.747 1.00 10.39 482 ALA C C 1
ATOM 1252 O O . ALA C 1 25 ? -2.329 -19.724 22.705 1.00 10.24 482 ALA C O 1
ATOM 1254 N N . PHE C 1 26 ? -4.039 -18.840 23.877 1.00 11.12 483 PHE C N 1
ATOM 1255 C CA . PHE C 1 26 ? -4.337 -17.873 22.828 1.00 10.93 483 PHE C CA 1
ATOM 1256 C C . PHE C 1 26 ? -3.218 -16.849 22.697 1.00 11.44 483 PHE C C 1
ATOM 1257 O O . PHE C 1 26 ? -2.914 -16.397 21.586 1.00 11.94 483 PHE C O 1
ATOM 1265 N N . GLN C 1 27 ? -2.573 -16.488 23.810 1.00 11.70 484 GLN C N 1
ATOM 1266 C CA . GLN C 1 27 ? -1.385 -15.645 23.727 1.00 12.51 484 GLN C CA 1
ATOM 1267 C C . GLN C 1 27 ? -0.227 -16.396 23.085 1.00 11.57 484 GLN C C 1
ATOM 1268 O O . GLN C 1 27 ? 0.436 -15.876 22.179 1.00 12.56 484 GLN C O 1
ATOM 1274 N N . GLU C 1 28 ? 0.029 -17.626 23.542 1.00 10.82 485 GLU C N 1
ATOM 1275 C CA . GLU C 1 28 ? 1.127 -18.420 22.997 1.00 12.12 485 GLU C CA 1
ATOM 1276 C C . GLU C 1 28 ? 1.009 -18.573 21.487 1.00 10.94 485 GLU C C 1
ATOM 1277 O O . GLU C 1 28 ? 2.012 -18.501 20.766 1.00 12.13 485 GLU C O 1
ATOM 1283 N N . GLN C 1 29 ? -0.202 -18.801 20.990 1.00 9.75 486 GLN C N 1
ATOM 1284 C CA . GLN C 1 29 ? -0.433 -18.981 19.562 1.00 10.03 486 GLN C CA 1
ATOM 1285 C C . GLN C 1 29 ? -0.719 -17.678 18.828 1.00 9.63 486 GLN C C 1
ATOM 1286 O O . GLN C 1 29 ? -0.987 -17.709 17.620 1.00 10.50 486 GLN C O 1
ATOM 1292 N N . GLU C 1 30 ? -0.668 -16.545 19.525 1.00 9.86 487 GLU C N 1
ATOM 1293 C CA . GLU C 1 30 ? -0.850 -15.229 18.911 1.00 11.92 487 GLU C CA 1
ATOM 1294 C C . GLU C 1 30 ? -2.178 -15.130 18.159 1.00 10.71 487 GLU C C 1
ATOM 1295 O O . GLU C 1 30 ? -2.238 -14.685 17.011 1.00 12.27 487 GLU C O 1
ATOM 1301 N N . ILE C 1 31 ? -3.249 -15.552 18.821 1.00 10.18 488 ILE C N 1
ATOM 1302 C CA . ILE C 1 31 ? -4.591 -15.494 18.248 1.00 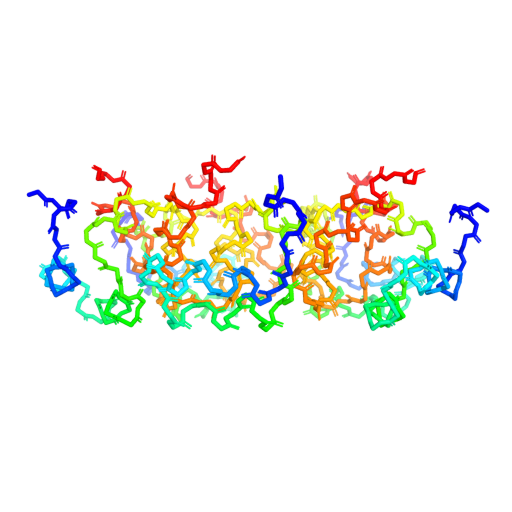10.63 488 ILE C CA 1
ATOM 1303 C C . ILE C 1 31 ? -5.153 -14.107 18.527 1.00 10.41 488 ILE C C 1
ATOM 1304 O O . ILE C 1 31 ? -5.554 -13.816 19.656 1.00 10.74 488 ILE C O 1
ATOM 1309 N N . ASP C 1 32 ? -5.222 -13.263 17.499 1.00 10.23 489 ASP C N 1
ATOM 1310 C CA . ASP C 1 32 ? -5.931 -11.997 17.605 1.00 10.27 489 ASP C CA 1
ATOM 1311 C C . ASP C 1 32 ? -7.367 -12.175 17.111 1.00 10.28 489 ASP C C 1
ATOM 1312 O O . ASP C 1 32 ? -7.803 -13.283 16.799 1.00 9.89 489 ASP C O 1
ATOM 1317 N N . GLY C 1 33 ? -8.116 -11.071 17.022 1.00 10.33 490 GLY C N 1
ATOM 1318 C CA . GLY C 1 33 ? -9.508 -11.165 16.613 1.00 11.51 490 GLY C CA 1
ATOM 1319 C C . GLY C 1 33 ? -9.677 -11.682 15.198 1.00 10.73 490 GLY C C 1
ATOM 1320 O O . GLY C 1 33 ? -10.617 -12.423 14.908 1.00 11.20 490 GLY C O 1
ATOM 1321 N N . LYS C 1 34 ? -8.772 -11.293 14.297 1.00 10.92 491 LYS C N 1
ATOM 1322 C CA . LYS C 1 34 ? -8.846 -11.769 12.920 1.00 11.50 491 LYS C CA 1
ATOM 1323 C C . LYS C 1 34 ? -8.690 -13.280 12.862 1.00 10.41 491 LYS C C 1
ATOM 1324 O O . LYS C 1 34 ? -9.443 -13.971 12.170 1.00 11.15 491 LYS C O 1
ATOM 1330 N N . SER C 1 35 ? -7.699 -13.805 13.584 1.00 9.69 492 SER C N 1
ATOM 1331 C CA . SER C 1 35 ? -7.452 -15.244 13.602 1.00 10.46 492 SER C CA 1
ATOM 1332 C C . SER C 1 35 ? -8.561 -15.992 14.324 1.00 8.61 492 SER C C 1
ATOM 1333 O O . SER C 1 35 ? -8.925 -17.102 13.926 1.00 9.10 492 SER C O 1
ATOM 1336 N N . LEU C 1 36 ? -9.089 -15.408 15.406 1.00 9.10 493 LEU C N 1
ATOM 1337 C CA . LEU C 1 36 ? -10.136 -16.070 16.174 1.00 8.67 493 LEU C CA 1
ATOM 1338 C C . LEU C 1 36 ? -11.320 -16.410 15.285 1.00 9.35 493 LEU C C 1
ATOM 1339 O O . LEU C 1 36 ? -11.884 -17.506 15.373 1.00 9.41 493 LEU C O 1
ATOM 1344 N N . LEU C 1 37 ? -11.683 -15.488 14.391 1.00 8.79 494 LEU C N 1
ATOM 1345 C CA . LEU C 1 37 ? -12.809 -15.681 13.493 1.00 9.53 494 LEU C CA 1
ATOM 1346 C C . LEU C 1 37 ? -12.529 -16.704 12.402 1.00 10.31 494 LEU C C 1
ATOM 1347 O O . LEU C 1 37 ? -13.455 -17.073 11.674 1.00 12.27 494 LEU C O 1
ATOM 1352 N N . LEU C 1 38 ? -11.286 -17.164 12.265 1.00 9.34 495 LEU C N 1
ATOM 1353 C CA . LEU C 1 38 ? -10.927 -18.180 11.287 1.00 9.88 495 LEU C CA 1
ATOM 1354 C C . LEU C 1 38 ? -10.798 -19.575 11.886 1.00 9.36 495 LEU C C 1
ATOM 1355 O O . LEU C 1 38 ? -10.648 -20.542 11.133 1.00 10.25 495 LEU C O 1
ATOM 1360 N N . MET C 1 39 ? -10.861 -19.709 13.210 1.00 9.10 496 MET C N 1
ATOM 1361 C CA . MET C 1 39 ? -10.614 -20.994 13.853 1.00 9.42 496 MET C CA 1
ATOM 1362 C C . MET C 1 39 ? -11.751 -21.969 13.593 1.00 9.28 496 MET C C 1
ATOM 1363 O O . MET C 1 39 ? -12.932 -21.605 13.640 1.00 10.60 496 MET C O 1
ATOM 1368 N N . GLN C 1 40 ? -11.379 -23.219 13.338 1.00 9.27 497 GLN C N 1
ATOM 1369 C CA . GLN C 1 40 ? -12.293 -24.336 13.182 1.00 9.75 497 GLN C CA 1
ATOM 1370 C C . GLN C 1 40 ? -12.071 -25.330 14.318 1.00 8.77 497 GLN C C 1
ATOM 1371 O O . GLN C 1 40 ? -11.192 -25.155 15.161 1.00 9.13 497 GLN C O 1
ATOM 1377 N N . ARG C 1 41 ? -12.898 -26.376 14.344 1.00 9.17 498 ARG C N 1
ATOM 1378 C CA . ARG C 1 41 ? -12.911 -27.298 15.479 1.00 8.91 498 ARG C CA 1
ATOM 1379 C C . ARG C 1 41 ? -11.522 -27.842 15.804 1.00 9.86 498 ARG C C 1
ATOM 1380 O O . ARG C 1 41 ? -11.071 -27.771 16.952 1.00 8.99 498 ARG C O 1
ATOM 1388 N N . THR C 1 42 ? -10.823 -28.389 14.803 1.00 9.62 499 THR C N 1
ATOM 1389 C CA . THR C 1 42 ? -9.535 -29.014 15.091 1.00 10.22 499 THR C CA 1
ATOM 1390 C C . THR C 1 42 ? -8.509 -27.995 15.569 1.00 9.70 499 THR C C 1
ATOM 1391 O O . THR C 1 42 ? -7.596 -28.343 16.326 1.00 10.16 499 THR C O 1
ATOM 1395 N N . ASP C 1 43 ? -8.650 -26.734 15.155 1.00 8.98 500 ASP C N 1
ATOM 1396 C CA . ASP C 1 43 ? -7.721 -25.705 15.598 1.00 9.37 500 ASP C CA 1
ATOM 1397 C C . ASP C 1 43 ? -7.823 -25.490 17.101 1.00 8.98 500 ASP C C 1
ATOM 1398 O O . ASP C 1 43 ? -6.815 -25.258 17.771 1.00 10.69 500 ASP C O 1
ATOM 1403 N N . VAL C 1 44 ? -9.036 -25.562 17.649 1.00 8.66 501 VAL C N 1
ATOM 1404 C CA . VAL C 1 44 ? -9.215 -25.429 19.092 1.00 8.78 501 VAL C CA 1
ATOM 1405 C C . VAL C 1 44 ? -8.799 -26.703 19.813 1.00 9.73 501 VAL C C 1
ATOM 1406 O O . VAL C 1 44 ? -8.129 -26.652 20.848 1.00 10.59 501 VAL C O 1
ATOM 1410 N N . LEU C 1 45 ? -9.187 -27.862 19.280 1.00 9.26 502 LEU C N 1
ATOM 1411 C CA . LEU C 1 45 ? -9.023 -29.109 20.022 1.00 10.37 502 LEU C CA 1
ATOM 1412 C C . LEU C 1 45 ? -7.604 -29.653 19.947 1.00 10.37 502 LEU C C 1
ATOM 1413 O O . LEU C 1 45 ? -7.171 -30.378 20.856 1.00 11.07 502 LEU C O 1
ATOM 1418 N N . THR C 1 46 ? -6.871 -29.338 18.884 1.00 10.25 503 THR C N 1
ATOM 1419 C CA . THR C 1 46 ? -5.504 -29.816 18.729 1.00 11.38 503 THR C CA 1
ATOM 1420 C C . THR C 1 46 ? -4.474 -28.709 18.575 1.00 13.42 503 THR C C 1
ATOM 1421 O O . THR C 1 46 ? -3.317 -28.917 18.941 1.00 20.01 503 THR C O 1
ATOM 1425 N N . GLY C 1 47 ? -4.854 -27.541 18.066 1.00 11.18 504 GLY C N 1
ATOM 1426 C CA . GLY C 1 47 ? -3.879 -26.530 17.705 1.00 11.94 504 GLY C CA 1
ATOM 1427 C C . GLY C 1 47 ? -3.416 -25.618 18.815 1.00 10.96 504 GLY C C 1
ATOM 1428 O O . GLY C 1 47 ? -2.435 -24.891 18.638 1.00 12.71 504 GLY C O 1
ATOM 1429 N N . LEU C 1 48 ? -4.091 -25.627 19.964 1.00 11.89 505 LEU C N 1
ATOM 1430 C CA . LEU C 1 48 ? -3.743 -24.760 21.082 1.00 11.56 505 LEU C CA 1
ATOM 1431 C C . LEU C 1 48 ? -2.953 -25.464 22.172 1.00 12.12 505 LEU C C 1
ATOM 1432 O O . LEU C 1 48 ? -2.449 -24.790 23.075 1.00 12.86 505 LEU C O 1
ATOM 1437 N N . SER C 1 49 ? -2.859 -26.794 22.125 1.00 13.00 506 SER C N 1
ATOM 1438 C CA . SER C 1 49 ? -2.215 -27.577 23.178 1.00 16.22 506 SER C CA 1
ATOM 1439 C C . SER C 1 49 ? -2.841 -27.305 24.547 1.00 14.52 506 SER C C 1
ATOM 1440 O O . SER C 1 49 ? -2.148 -27.055 25.535 1.00 18.07 506 SER C O 1
ATOM 1443 N N . ILE C 1 50 ? -4.172 -27.347 24.595 1.00 10.51 507 ILE C N 1
ATOM 1444 C CA . ILE C 1 50 ? -4.925 -27.189 25.832 1.00 10.18 507 ILE C CA 1
ATOM 1445 C C . ILE C 1 50 ? -5.621 -28.499 26.178 1.00 9.65 507 ILE C C 1
ATOM 1446 O O . ILE C 1 50 ? -5.757 -29.401 25.351 1.00 9.84 507 ILE C O 1
ATOM 1451 N N . ARG C 1 51 ? -6.081 -28.590 27.424 1.00 9.20 508 ARG C N 1
ATOM 1452 C CA . ARG C 1 51 ? -6.819 -29.767 27.860 1.00 8.95 508 ARG C CA 1
ATOM 1453 C C . ARG C 1 51 ? -8.131 -29.893 27.095 1.00 8.44 508 ARG C C 1
ATOM 1454 O O . ARG C 1 51 ? -8.780 -28.900 26.748 1.00 8.96 508 ARG C O 1
ATOM 1462 N N . LEU C 1 52 ? -8.530 -31.140 26.853 1.00 8.56 509 LEU C N 1
ATOM 1463 C CA . LEU C 1 52 ? -9.597 -31.423 25.905 1.00 8.60 509 LEU C CA 1
ATOM 1464 C C . LEU C 1 52 ? -10.966 -31.010 26.431 1.00 7.55 509 LEU C C 1
ATOM 1465 O O . LEU C 1 52 ? -11.802 -30.537 25.658 1.00 7.91 509 LEU C O 1
ATOM 1470 N N . GLY C 1 53 ? -11.243 -31.231 27.715 1.00 8.09 510 GLY C N 1
ATOM 1471 C CA . GLY C 1 53 ? -12.527 -30.852 28.268 1.00 8.84 510 GLY C CA 1
ATOM 1472 C C . GLY C 1 53 ? -12.823 -29.379 28.069 1.00 8.64 510 GLY C C 1
ATOM 1473 O O . GLY C 1 53 ? -13.831 -28.997 27.462 1.00 9.37 510 GLY C O 1
ATOM 1474 N N . PRO C 1 54 ? -11.933 -28.521 28.561 1.00 7.36 511 PRO C N 1
ATOM 1475 C CA . PRO C 1 54 ? -12.098 -27.084 28.301 1.00 8.49 511 PRO C CA 1
ATOM 1476 C C . PRO C 1 54 ? -12.148 -26.753 26.817 1.00 8.28 511 PRO C C 1
ATOM 1477 O O . PRO C 1 54 ? -12.973 -25.928 26.395 1.00 8.32 511 PRO C O 1
ATOM 1481 N N . ALA C 1 55 ? -11.298 -27.389 26.003 1.00 7.99 512 ALA C N 1
ATOM 1482 C CA . ALA C 1 55 ? -11.282 -27.104 24.571 1.00 8.05 512 ALA C CA 1
ATOM 1483 C C . ALA C 1 55 ? -12.641 -27.351 23.934 1.00 7.36 512 ALA C C 1
ATOM 1484 O O . ALA C 1 55 ? -13.094 -26.564 23.093 1.00 7.68 512 ALA C O 1
ATOM 1486 N N . LEU C 1 56 ? -13.299 -28.448 24.310 1.00 8.13 513 LEU C N 1
ATOM 1487 C CA . LEU C 1 56 ? -14.585 -28.780 23.712 1.00 8.13 513 LEU C CA 1
ATOM 1488 C C . LEU C 1 56 ? -15.618 -27.702 23.996 1.00 7.33 513 LEU C C 1
ATOM 1489 O O . LEU C 1 56 ? -16.424 -27.361 23.124 1.00 8.17 513 LEU C O 1
ATOM 1494 N N . LYS C 1 57 ? -15.617 -27.168 25.214 1.00 7.82 514 LYS C N 1
ATOM 1495 C CA . LYS C 1 57 ? -16.577 -26.145 25.606 1.00 8.30 514 LYS C CA 1
ATOM 1496 C C . LYS C 1 57 ? -16.209 -24.773 25.053 1.00 7.68 514 LYS C C 1
ATOM 1497 O O . LYS C 1 57 ? -17.099 -24.005 24.661 1.00 9.07 514 LYS C O 1
ATOM 1503 N N . ILE C 1 58 ? -14.915 -24.456 25.020 1.00 8.05 515 ILE C N 1
ATOM 1504 C CA . ILE C 1 58 ? -14.447 -23.252 24.339 1.00 8.03 515 ILE C CA 1
ATOM 1505 C C . ILE C 1 58 ? -14.930 -23.244 22.897 1.00 8.07 515 ILE C C 1
ATOM 1506 O O . ILE C 1 58 ? -15.497 -22.256 22.411 1.00 8.21 515 ILE C O 1
ATOM 1511 N N . TYR C 1 59 ? -14.727 -24.350 22.188 1.00 7.94 516 TYR C N 1
ATOM 1512 C CA . TYR C 1 59 ? -15.167 -24.400 20.803 1.00 8.08 516 TYR C CA 1
ATOM 1513 C C . TYR C 1 59 ? -16.684 -24.279 20.706 1.00 8.47 516 TYR C C 1
ATOM 1514 O O . TYR C 1 59 ? -17.208 -23.425 19.977 1.00 8.38 516 TYR C O 1
ATOM 1523 N N . GLU C 1 60 ? -17.410 -25.098 21.466 1.00 8.22 517 GLU C N 1
ATOM 1524 C CA . GLU C 1 60 ? -18.854 -25.178 21.285 1.00 8.57 517 GLU C CA 1
ATOM 1525 C C . GLU C 1 60 ? -19.540 -23.850 21.566 1.00 8.25 517 GLU C C 1
ATOM 1526 O O . GLU C 1 60 ? -20.454 -23.450 20.835 1.00 9.33 517 GLU C O 1
ATOM 1532 N N . HIS C 1 61 ? -19.128 -23.162 22.622 1.00 8.22 518 HIS C N 1
ATOM 1533 C CA . HIS C 1 61 ? -19.893 -22.029 23.115 1.00 8.65 518 HIS C CA 1
ATOM 1534 C C . HIS C 1 61 ? -19.267 -20.678 22.821 1.00 8.11 518 HIS C C 1
ATOM 1535 O O . HIS C 1 61 ? -19.934 -19.651 23.018 1.00 9.22 518 HIS C O 1
ATOM 1542 N N . HIS C 1 62 ? -18.040 -20.643 22.310 1.00 8.21 519 HIS C N 1
ATOM 1543 C CA . HIS C 1 62 ? -17.340 -19.380 22.129 1.00 8.73 519 HIS C CA 1
ATOM 1544 C C . HIS C 1 62 ? -16.684 -19.196 20.783 1.00 8.60 519 HIS C C 1
ATOM 1545 O O . HIS C 1 62 ? -16.301 -18.063 20.460 1.00 10.60 519 HIS C O 1
ATOM 1552 N N . ILE C 1 63 ? -16.509 -20.244 19.990 1.00 8.56 520 ILE C N 1
ATOM 1553 C CA . ILE C 1 63 ? -15.811 -20.147 18.720 1.00 8.88 520 ILE C CA 1
ATOM 1554 C C . ILE C 1 63 ? -16.663 -20.648 17.565 1.00 9.31 520 ILE C C 1
ATOM 1555 O O . ILE C 1 63 ? -16.824 -19.957 16.553 1.00 10.16 520 ILE C O 1
ATOM 1560 N N . LYS C 1 64 ? -17.282 -21.819 17.722 1.00 9.50 521 LYS C N 1
ATOM 1561 C CA . LYS C 1 64 ? -18.228 -22.303 16.725 1.00 10.98 521 LYS C CA 1
ATOM 1562 C C . LYS C 1 64 ? -19.335 -21.288 16.468 1.00 10.92 521 LYS C C 1
ATOM 1563 O O . LYS C 1 64 ? -19.828 -21.175 15.339 1.00 12.20 521 LYS C O 1
ATOM 1569 N N . VAL C 1 65 ? -19.725 -20.537 17.501 1.00 10.16 522 VAL C N 1
ATOM 1570 C CA . VAL C 1 65 ? -20.813 -19.566 17.406 1.00 11.92 522 VAL C CA 1
ATOM 1571 C C . VAL C 1 65 ? -20.433 -18.295 16.667 1.00 12.72 522 VAL C C 1
ATOM 1572 O O . VAL C 1 65 ? -21.323 -17.497 16.346 1.00 13.99 522 VAL C O 1
ATOM 1576 N N . LEU C 1 66 ? -19.152 -18.065 16.406 1.00 12.33 523 LEU C N 1
ATOM 1577 C CA . LEU C 1 66 ? -18.710 -16.831 15.758 1.00 14.49 523 LEU C CA 1
ATOM 1578 C C . LEU C 1 66 ? -18.968 -16.842 14.258 1.00 17.37 523 LEU C C 1
ATOM 1579 O O . LEU C 1 66 ? -19.120 -15.782 13.643 1.00 21.60 523 LEU C O 1
ATOM 1585 N N . SER D 1 1 ? -28.626 -37.221 34.285 1.00 23.03 458 SER D N 1
ATOM 1586 C CA . 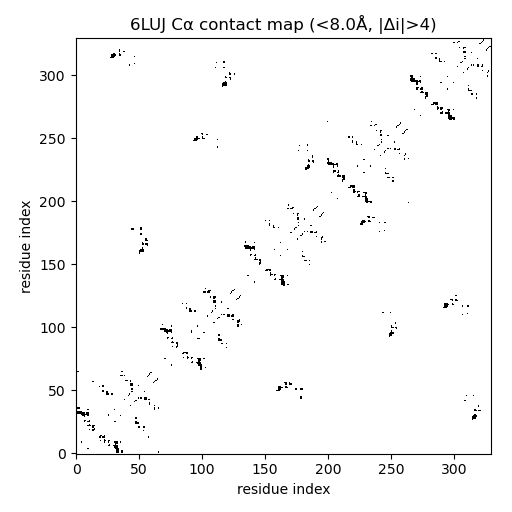SER D 1 1 ? -28.220 -37.673 32.960 1.00 19.83 458 SER D CA 1
ATOM 1587 C C . SER D 1 1 ? -26.732 -37.405 32.758 1.00 16.93 458 SER D C 1
ATOM 1588 O O . SER D 1 1 ? -26.166 -36.543 33.430 1.00 15.47 458 SER D O 1
ATOM 1591 N N . PRO D 1 2 ? -26.099 -38.148 31.843 1.00 14.76 459 PRO D N 1
ATOM 1592 C CA . PRO D 1 2 ? -24.652 -37.973 31.634 1.00 13.56 459 PRO D CA 1
ATOM 1593 C C . PRO D 1 2 ? -24.216 -36.540 31.377 1.00 12.05 459 PRO D C 1
ATOM 1594 O O . PRO D 1 2 ? -23.150 -36.140 31.858 1.00 12.02 459 PRO D O 1
ATOM 1598 N N . VAL D 1 3 ? -24.999 -35.749 30.638 1.00 12.09 460 VAL D N 1
ATOM 1599 C CA . VAL D 1 3 ? -24.585 -34.379 30.347 1.00 12.17 460 VAL D CA 1
ATOM 1600 C C . VAL D 1 3 ? -24.419 -33.543 31.611 1.00 11.44 460 VAL D C 1
ATOM 1601 O O . VAL D 1 3 ? -23.707 -32.534 31.593 1.00 11.66 460 VAL D O 1
ATOM 1605 N N . GLU D 1 4 ? -25.038 -33.952 32.718 1.00 11.74 461 GLU D N 1
ATOM 1606 C CA . GLU D 1 4 ? -24.968 -33.226 33.984 1.00 11.58 461 GLU D CA 1
ATOM 1607 C C . GLU D 1 4 ? -23.793 -33.645 34.865 1.00 11.52 461 GLU D C 1
ATOM 1608 O O . GLU D 1 4 ? -23.571 -33.032 35.913 1.00 12.26 461 GLU D O 1
ATOM 1614 N N . TRP D 1 5 ? -23.032 -34.658 34.472 1.00 11.02 462 TRP D N 1
ATOM 1615 C CA . TRP D 1 5 ? -22.022 -35.243 35.342 1.00 9.31 462 TRP D CA 1
ATOM 1616 C C . TRP D 1 5 ? -20.857 -34.289 35.603 1.00 7.76 462 TRP D C 1
ATOM 1617 O O . TRP D 1 5 ? -20.468 -33.487 34.746 1.00 8.57 462 TRP D O 1
ATOM 1628 N N . THR D 1 6 ? -20.271 -34.417 36.791 1.00 8.00 463 THR D N 1
ATOM 1629 C CA . THR D 1 6 ? -18.987 -33.807 37.095 1.00 7.66 463 THR D CA 1
ATOM 1630 C C . THR D 1 6 ? -17.860 -34.625 36.446 1.00 7.53 463 THR D C 1
ATOM 1631 O O . THR D 1 6 ? -18.066 -35.751 35.995 1.00 7.09 463 THR D O 1
ATOM 1635 N N . VAL D 1 7 ? -16.646 -34.065 36.417 1.00 7.29 464 VAL D N 1
ATOM 1636 C CA . VAL D 1 7 ? -15.487 -34.868 36.011 1.00 7.64 464 VAL D CA 1
ATOM 1637 C C . VAL D 1 7 ? -15.387 -36.118 36.873 1.00 7.46 464 VAL D C 1
ATOM 1638 O O . VAL D 1 7 ? -15.160 -37.225 36.368 1.00 7.88 464 VAL D O 1
ATOM 1642 N N . MET D 1 8 ? -15.579 -35.957 38.185 1.00 7.90 465 MET D N 1
ATOM 1643 C CA . MET D 1 8 ? -15.549 -37.077 39.116 1.00 9.73 465 MET D CA 1
ATOM 1644 C C . MET D 1 8 ? -16.541 -38.163 38.716 1.00 8.57 465 MET D C 1
ATOM 1645 O O . MET D 1 8 ? -16.217 -39.358 38.773 1.00 8.75 465 MET D O 1
ATOM 1650 N N . ASP D 1 9 ? -17.750 -37.766 38.303 1.00 8.23 466 ASP D N 1
ATOM 1651 C CA . ASP D 1 9 ? -18.749 -38.732 37.858 1.00 8.08 466 ASP D CA 1
ATOM 1652 C C . ASP D 1 9 ? -18.313 -39.442 36.581 1.00 7.40 466 ASP D C 1
ATOM 1653 O O . ASP D 1 9 ? -18.596 -40.630 36.399 1.00 7.95 466 ASP D O 1
ATOM 1658 N N . VAL D 1 10 ? -17.690 -38.714 35.653 1.00 7.08 467 VAL D N 1
ATOM 1659 C CA . VAL D 1 10 ? -17.197 -39.336 34.425 1.00 7.24 467 VAL D CA 1
ATOM 1660 C C . VAL D 1 10 ? -16.123 -40.369 34.748 1.00 7.16 467 VAL D C 1
ATOM 1661 O O . VAL D 1 10 ? -16.126 -41.488 34.219 1.00 7.74 467 VAL D O 1
ATOM 1665 N N . VAL D 1 11 ? -15.186 -39.999 35.616 1.00 7.59 468 VAL D N 1
ATOM 1666 C CA . VAL D 1 11 ? -14.142 -40.924 36.047 1.00 8.27 468 VAL D CA 1
ATOM 1667 C C . VAL D 1 11 ? -14.757 -42.158 36.691 1.00 8.07 468 VAL D C 1
ATOM 1668 O O . VAL D 1 11 ? -14.339 -43.292 36.413 1.00 8.43 468 VAL D O 1
ATOM 1672 N N . GLU D 1 12 ? -15.765 -41.961 37.547 1.00 8.61 469 GLU D N 1
ATOM 1673 C CA . GLU D 1 12 ? -16.440 -43.083 38.183 1.00 8.65 469 GLU D CA 1
ATOM 1674 C C . GLU D 1 12 ? -17.100 -43.988 37.155 1.00 8.14 469 GLU D C 1
ATOM 1675 O O . GLU D 1 12 ? -17.006 -45.222 37.253 1.00 8.98 469 GLU D O 1
ATOM 1681 N N . TYR D 1 13 ? -17.781 -43.398 36.170 1.00 8.06 470 TYR D N 1
ATOM 1682 C CA . TYR D 1 13 ? -18.440 -44.193 35.145 1.00 8.20 470 TYR D CA 1
ATOM 1683 C C . TYR D 1 13 ? -17.439 -45.087 34.423 1.00 8.02 470 TYR D C 1
ATOM 1684 O O . TYR D 1 13 ? -17.665 -46.295 34.268 1.00 8.44 470 TYR D O 1
ATOM 1693 N N . PHE D 1 14 ? -16.326 -44.514 33.966 1.00 7.65 471 PHE D N 1
ATOM 1694 C CA . PHE D 1 14 ? -15.363 -45.322 33.223 1.00 8.19 471 PHE D CA 1
ATOM 1695 C C . PHE D 1 14 ? -14.648 -46.332 34.105 1.00 8.18 471 PHE D C 1
ATOM 1696 O O . PHE D 1 14 ? -14.332 -47.440 33.645 1.00 8.79 471 PHE D O 1
ATOM 1704 N N . THR D 1 15 ? -14.413 -45.986 35.369 1.00 8.48 472 THR D N 1
ATOM 1705 C CA . THR D 1 15 ? -13.844 -46.946 36.306 1.00 9.13 472 THR D CA 1
ATOM 1706 C C . THR D 1 15 ? -14.753 -48.160 36.452 1.00 9.04 472 THR D C 1
ATOM 1707 O O . THR D 1 15 ? -14.298 -49.312 36.350 1.00 9.80 472 THR D O 1
ATOM 1711 N N . GLU D 1 16 ? -16.051 -47.920 36.655 1.00 8.85 473 GLU D N 1
ATOM 1712 C CA . GLU D 1 16 ? -17.010 -48.994 36.869 1.00 9.10 473 GLU D CA 1
ATOM 1713 C C . GLU D 1 16 ? -17.396 -49.712 35.586 1.00 9.28 473 GLU D C 1
ATOM 1714 O O . GLU D 1 16 ? -17.955 -50.809 35.661 1.00 9.95 473 GLU D O 1
ATOM 1720 N N . ALA D 1 17 ? -17.100 -49.133 34.422 1.00 8.60 474 ALA D N 1
ATOM 1721 C CA . ALA D 1 17 ? -17.417 -49.762 33.149 1.00 9.31 474 ALA D CA 1
ATOM 1722 C C . ALA D 1 17 ? -16.367 -50.771 32.703 1.00 9.05 474 ALA D C 1
ATOM 1723 O O . ALA D 1 17 ? -16.619 -51.511 31.746 1.00 10.59 474 ALA D O 1
ATOM 1725 N N . GLY D 1 18 ? -15.206 -50.801 33.348 1.00 8.60 475 GLY D N 1
ATOM 1726 C CA . GLY D 1 18 ? -14.145 -51.714 32.970 1.00 8.96 475 GLY D CA 1
ATOM 1727 C C . GLY D 1 18 ? -12.866 -51.034 32.537 1.00 7.89 475 GLY D C 1
ATOM 1728 O O . GLY D 1 18 ? -11.938 -51.708 32.066 1.00 8.70 475 GLY D O 1
ATOM 1729 N N . PHE D 1 19 ? -12.790 -49.706 32.706 1.00 7.72 476 PHE D N 1
ATOM 1730 C CA . PHE D 1 19 ? -11.635 -48.942 32.246 1.00 8.00 476 PHE D CA 1
ATOM 1731 C C . PHE D 1 19 ? -11.002 -48.140 33.377 1.00 8.21 476 PHE D C 1
ATOM 1732 O O . PHE D 1 19 ? -10.812 -46.919 33.243 1.00 8.78 476 PHE D O 1
ATOM 1740 N N . PRO D 1 20 ? -10.623 -48.779 34.492 1.00 8.15 477 PRO D N 1
ATOM 1741 C CA . PRO D 1 20 ? -10.040 -48.010 35.599 1.00 8.42 477 PRO D CA 1
ATOM 1742 C C . PRO D 1 20 ? -8.757 -47.280 35.243 1.00 7.88 477 PRO D C 1
ATOM 1743 O O . PRO D 1 20 ? -8.488 -46.218 35.813 1.00 8.66 477 PRO D O 1
ATOM 1747 N N . GLU D 1 21 ? -7.934 -47.828 34.351 1.00 8.46 478 GLU D N 1
ATOM 1748 C CA . GLU D 1 21 ? -6.712 -47.122 33.982 1.00 8.56 478 GLU D CA 1
ATOM 1749 C C . GLU D 1 21 ? -6.997 -45.937 33.065 1.00 8.24 478 GLU D C 1
ATOM 1750 O O . GLU D 1 21 ? -6.455 -44.847 33.269 1.00 9.00 478 GLU D O 1
ATOM 1756 N N . GLN D 1 22 ? -7.852 -46.125 32.062 1.00 7.65 479 GLN D N 1
ATOM 1757 C CA . GLN D 1 22 ? -8.144 -45.039 31.131 1.00 7.60 479 GLN D CA 1
ATOM 1758 C C . GLN D 1 22 ? -8.960 -43.937 31.791 1.00 7.71 479 GLN D C 1
ATOM 1759 O O . GLN D 1 22 ? -8.933 -42.788 31.324 1.00 8.30 479 GLN D O 1
ATOM 1765 N N . ALA D 1 23 ? -9.682 -44.260 32.869 1.00 7.89 480 ALA D N 1
ATOM 1766 C CA . ALA D 1 23 ? -10.460 -43.250 33.575 1.00 8.06 480 ALA D CA 1
ATOM 1767 C C . ALA D 1 23 ? -9.593 -42.079 34.011 1.00 8.78 480 ALA D C 1
ATOM 1768 O O . ALA D 1 23 ? -10.080 -40.940 34.068 1.00 8.96 480 ALA D O 1
ATOM 1770 N N . THR D 1 24 ? -8.314 -42.320 34.307 1.00 8.31 481 THR D N 1
ATOM 1771 C CA . THR D 1 24 ? -7.448 -41.232 34.744 1.00 9.63 481 THR D CA 1
ATOM 1772 C C . THR D 1 24 ? -7.228 -40.186 33.659 1.00 8.91 481 THR D C 1
ATOM 1773 O O . THR D 1 24 ? -6.919 -39.036 33.989 1.00 9.28 481 THR D O 1
ATOM 1777 N N . ALA D 1 25 ? -7.365 -40.556 32.381 1.00 8.13 482 ALA D N 1
ATOM 1778 C CA . ALA D 1 25 ? -7.222 -39.577 31.312 1.00 8.03 482 ALA D CA 1
ATOM 1779 C C . ALA D 1 25 ? -8.416 -38.635 31.263 1.00 8.17 482 ALA D C 1
ATOM 1780 O O . ALA D 1 25 ? -8.271 -37.467 30.876 1.00 7.91 482 ALA D O 1
ATOM 1782 N N . PHE D 1 26 ? -9.597 -39.128 31.630 1.00 8.22 483 PHE D N 1
ATOM 1783 C CA . PHE D 1 26 ? -10.756 -38.249 31.729 1.00 8.71 483 PHE D CA 1
ATOM 1784 C C . PHE D 1 26 ? -10.561 -37.231 32.842 1.00 8.42 483 PHE D C 1
ATOM 1785 O O . PHE D 1 26 ? -10.974 -36.070 32.711 1.00 8.98 483 PHE D O 1
ATOM 1793 N N . GLN D 1 27 ? -9.907 -37.641 33.932 1.00 7.91 484 GLN D N 1
ATOM 1794 C CA . GLN D 1 27 ? -9.524 -36.701 34.979 1.00 8.36 484 GLN D CA 1
ATOM 1795 C C . GLN D 1 27 ? -8.513 -35.688 34.455 1.00 8.23 484 GLN D C 1
ATOM 1796 O O . GLN D 1 27 ? -8.706 -34.472 34.589 1.00 9.28 484 GLN D O 1
ATOM 1802 N N . GLU D 1 28 ? -7.435 -36.172 33.831 1.00 7.95 485 GLU D N 1
ATOM 1803 C CA . GLU D 1 28 ? -6.376 -35.284 33.365 1.00 8.51 485 GLU D CA 1
ATOM 1804 C C . GLU D 1 28 ? -6.890 -34.265 32.356 1.00 8.70 485 GLU D C 1
ATOM 1805 O O . GLU D 1 28 ? -6.495 -33.093 32.399 1.00 9.70 485 GLU D O 1
ATOM 1811 N N . GLN D 1 29 ? -7.745 -34.693 31.433 1.00 7.72 486 GLN D N 1
ATOM 1812 C CA . GLN D 1 29 ? -8.286 -33.795 30.419 1.00 7.71 486 GLN D CA 1
ATOM 1813 C C . GLN D 1 29 ? -9.509 -33.022 30.896 1.00 7.61 486 GLN D C 1
ATOM 1814 O O . GLN D 1 29 ? -10.066 -32.230 30.127 1.00 8.53 486 GLN D O 1
ATOM 1820 N N . GLU D 1 30 ? -9.942 -33.247 32.135 1.00 7.49 487 GLU D N 1
ATOM 1821 C CA . GLU D 1 30 ? -11.052 -32.512 32.739 1.00 8.03 487 GLU D CA 1
ATOM 1822 C C . GLU D 1 30 ? -12.347 -32.680 31.943 1.00 8.40 487 GLU D C 1
ATOM 1823 O O . GLU D 1 30 ? -13.048 -31.713 31.626 1.00 8.77 487 GLU D O 1
ATOM 1829 N N . ILE D 1 31 ? -12.670 -33.931 31.625 1.00 8.32 488 ILE D N 1
ATOM 1830 C CA . ILE D 1 31 ? -13.871 -34.268 30.861 1.00 8.70 488 ILE D CA 1
ATOM 1831 C C . ILE D 1 31 ? -15.028 -34.394 31.845 1.00 7.31 488 ILE D C 1
ATOM 1832 O O . ILE D 1 31 ? -15.150 -35.400 32.542 1.00 8.13 488 ILE D O 1
ATOM 1837 N N . ASP D 1 32 ? -15.887 -33.373 31.894 1.00 7.62 489 ASP D N 1
ATOM 1838 C CA . ASP D 1 32 ? -17.151 -33.455 32.603 1.00 8.38 489 ASP D CA 1
ATOM 1839 C C . ASP D 1 32 ? -18.229 -33.956 31.642 1.00 7.91 489 ASP D C 1
ATOM 1840 O O . ASP D 1 32 ? -17.958 -34.274 30.484 1.00 8.09 489 ASP D O 1
ATOM 1845 N N . GLY D 1 33 ? -19.469 -34.041 32.131 1.00 8.02 490 GLY D N 1
ATOM 1846 C CA . GLY D 1 33 ? -20.547 -34.549 31.297 1.00 9.25 490 GLY D CA 1
ATOM 1847 C C . GLY D 1 33 ? -20.818 -33.694 30.071 1.00 8.36 490 GLY D C 1
ATOM 1848 O O . GLY D 1 33 ? -21.089 -34.218 28.987 1.00 9.17 490 GLY D O 1
ATOM 1849 N N . LYS D 1 34 ? -20.741 -32.369 30.221 1.00 9.28 491 LYS D N 1
ATOM 1850 C CA . LYS D 1 34 ? -20.926 -31.487 29.072 1.00 10.33 491 LYS D CA 1
ATOM 1851 C C . LYS D 1 34 ? -19.886 -31.773 28.004 1.00 9.79 491 LYS D C 1
ATOM 1852 O O . LYS D 1 34 ? -20.207 -31.865 26.812 1.00 10.20 491 LYS D O 1
ATOM 1858 N N . SER D 1 35 ? -18.627 -31.917 28.419 1.00 9.40 492 SER D N 1
ATOM 1859 C CA . SER D 1 35 ? -17.562 -32.248 27.480 1.00 10.12 492 SER D CA 1
ATOM 1860 C C . SER D 1 35 ? -17.780 -33.623 26.866 1.00 8.97 492 SER D C 1
ATOM 1861 O O . SER D 1 35 ? -17.584 -33.818 25.658 1.00 9.16 492 SER D O 1
ATOM 1864 N N . LEU D 1 36 ? -18.169 -34.593 27.693 1.00 9.06 493 LEU D N 1
ATOM 1865 C CA . LEU D 1 36 ? -18.365 -35.953 27.220 1.00 9.68 493 LEU D CA 1
ATOM 1866 C C . LEU D 1 36 ? -19.352 -35.990 26.063 1.00 9.25 493 LEU D C 1
ATOM 1867 O O . LEU D 1 36 ? -19.131 -36.683 25.061 1.00 9.79 493 LEU D O 1
ATOM 1872 N N . LEU D 1 37 ? -20.432 -35.216 26.179 1.00 9.36 494 LEU D N 1
ATOM 1873 C CA . LEU D 1 37 ? -21.482 -35.164 25.161 1.00 9.55 494 LEU D CA 1
ATOM 1874 C C . LEU D 1 37 ? -21.015 -34.474 23.865 1.00 9.95 494 LEU D C 1
ATOM 1875 O O . LEU D 1 37 ? -21.700 -34.596 22.866 1.00 12.17 494 LEU D O 1
ATOM 1880 N N . LEU D 1 38 ? -19.900 -33.755 23.903 1.00 8.72 495 LEU D N 1
ATOM 1881 C CA . LEU D 1 38 ? -19.380 -33.070 22.733 1.00 9.11 495 LEU D CA 1
ATOM 1882 C C . LEU D 1 38 ? -18.256 -33.833 22.044 1.00 8.96 495 LEU D C 1
ATOM 1883 O O . LEU D 1 38 ? -17.822 -33.421 20.964 1.00 9.78 495 LEU D O 1
ATOM 1888 N N . MET D 1 39 ? -17.776 -34.924 22.638 1.00 9.34 496 MET D N 1
ATOM 1889 C CA . MET D 1 39 ? -16.649 -35.654 22.074 1.00 8.64 496 MET D CA 1
ATOM 1890 C C . MET D 1 39 ? -17.043 -36.361 20.787 1.00 9.64 496 MET D C 1
ATOM 1891 O O . MET D 1 39 ? -18.127 -36.939 20.679 1.00 11.03 496 MET D O 1
ATOM 1896 N N . GLN D 1 40 ? -16.140 -36.317 19.814 1.00 8.80 497 GLN D N 1
ATOM 1897 C CA . GLN D 1 40 ? -16.238 -37.071 18.575 1.00 8.95 497 GLN D CA 1
ATOM 1898 C C . GLN D 1 40 ? -15.126 -38.121 18.542 1.00 8.34 497 GLN D C 1
ATOM 1899 O O . GLN D 1 40 ? -14.269 -38.176 19.423 1.00 9.29 497 GLN D O 1
ATOM 1905 N N . ARG D 1 41 ? -15.152 -38.967 17.509 1.00 9.10 498 ARG D N 1
ATOM 1906 C CA . ARG D 1 41 ? -14.270 -40.134 17.460 1.00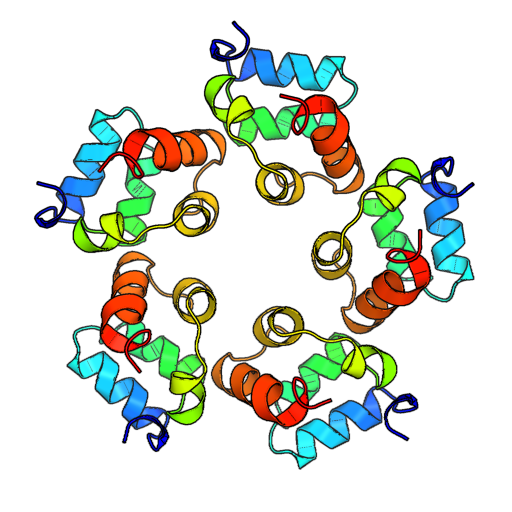 8.83 498 ARG D CA 1
ATOM 1907 C C . ARG D 1 41 ? -12.805 -39.765 17.679 1.00 8.89 498 ARG D C 1
ATOM 1908 O O . ARG D 1 41 ? -12.129 -40.343 18.538 1.00 8.81 498 ARG D O 1
ATOM 1916 N N . THR D 1 42 ? -12.292 -38.804 16.909 1.00 9.92 499 THR D N 1
ATOM 1917 C CA . THR D 1 42 ? -10.874 -38.486 17.018 1.00 10.99 499 THR D CA 1
ATOM 1918 C C . THR D 1 42 ? -10.517 -37.950 18.399 1.00 9.75 499 THR D C 1
ATOM 1919 O O . THR D 1 42 ? -9.385 -38.125 18.855 1.00 10.80 499 THR D O 1
ATOM 1923 N N . ASP D 1 43 ? -11.462 -37.300 19.082 1.00 9.16 500 ASP D N 1
ATOM 1924 C CA . ASP D 1 43 ? -11.179 -36.774 20.411 1.00 9.51 500 ASP D CA 1
ATOM 1925 C C . ASP D 1 43 ? -10.879 -37.902 21.386 1.00 9.69 500 ASP D C 1
ATOM 1926 O O . ASP D 1 43 ? -10.000 -37.778 22.244 1.00 10.95 500 ASP D O 1
ATOM 1931 N N . VAL D 1 44 ? -11.617 -39.005 21.278 1.00 9.34 501 VAL D N 1
ATOM 1932 C CA . VAL D 1 44 ? -11.379 -40.150 22.149 1.00 9.48 501 VAL D CA 1
ATOM 1933 C C . VAL D 1 44 ? -10.106 -40.882 21.744 1.00 8.94 501 VAL D C 1
ATOM 1934 O O . VAL D 1 44 ? -9.309 -41.287 22.598 1.00 10.16 501 VAL D O 1
ATOM 1938 N N . LEU D 1 45 ? -9.905 -41.085 20.438 1.00 9.17 502 LEU D N 1
ATOM 1939 C CA . LEU D 1 45 ? -8.817 -41.948 19.990 1.00 10.03 502 LEU D CA 1
ATOM 1940 C C . LEU D 1 45 ? -7.468 -41.248 20.007 1.00 10.30 502 LEU D C 1
ATOM 1941 O O . LEU D 1 45 ? -6.437 -41.916 20.155 1.00 11.41 502 LEU D O 1
ATOM 1946 N N . THR D 1 46 ? -7.439 -39.924 19.850 1.00 9.99 503 THR D N 1
ATOM 1947 C CA . THR D 1 46 ? -6.181 -39.192 19.826 1.00 11.34 503 THR D CA 1
ATOM 1948 C C . THR D 1 46 ? -6.053 -38.116 20.888 1.00 11.04 503 THR D C 1
ATOM 1949 O O . THR D 1 46 ? -4.953 -37.579 21.057 1.00 16.32 503 THR D O 1
ATOM 1953 N N . GLY D 1 47 ? -7.128 -37.756 21.582 1.00 10.05 504 GLY D N 1
ATOM 1954 C CA . GLY D 1 47 ? -7.071 -36.626 22.486 1.00 10.70 504 GLY D CA 1
ATOM 1955 C C . GLY D 1 47 ? -6.889 -36.966 23.952 1.00 10.08 504 GLY D C 1
ATOM 1956 O O . GLY D 1 47 ? -6.704 -36.058 24.763 1.00 11.33 504 GLY D O 1
ATOM 1957 N N . LEU D 1 48 ? -6.926 -38.250 24.318 1.00 10.02 505 LEU D N 1
ATOM 1958 C CA . LEU D 1 48 ? -6.854 -38.660 25.718 1.00 9.91 505 LEU D CA 1
ATOM 1959 C C . LEU D 1 48 ? -5.521 -39.272 26.119 1.00 10.34 505 LEU D C 1
ATOM 1960 O O . LEU D 1 48 ? -5.266 -39.420 27.319 1.00 10.86 505 LEU D O 1
ATOM 1965 N N . SER D 1 49 ? -4.668 -39.636 25.163 1.00 10.28 506 SER D N 1
ATOM 1966 C CA . SER D 1 49 ? -3.387 -40.284 25.459 1.00 11.45 506 SER D CA 1
ATOM 1967 C C . SER D 1 49 ? -3.580 -41.615 26.191 1.00 10.34 506 SER D C 1
ATOM 1968 O O . SER D 1 49 ? -2.946 -41.883 27.211 1.00 11.96 506 SER D O 1
ATOM 1971 N N . ILE D 1 50 ? -4.466 -42.455 25.653 1.00 9.90 507 ILE D N 1
ATOM 1972 C CA . ILE D 1 50 ? -4.726 -43.782 26.199 1.00 8.44 507 ILE D CA 1
ATOM 1973 C C . ILE D 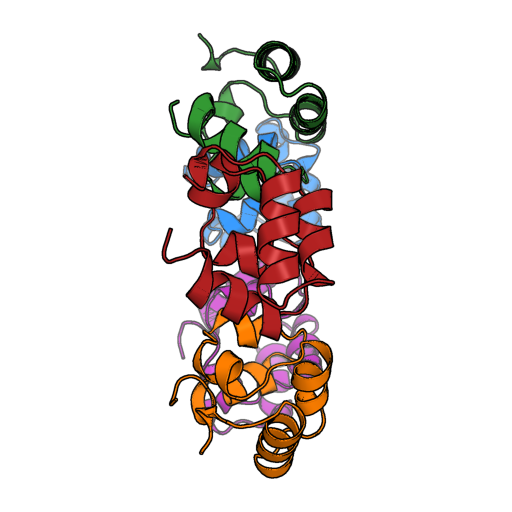1 50 ? -4.452 -44.828 25.125 1.00 8.25 507 ILE D C 1
ATOM 1974 O O . ILE D 1 50 ? -4.364 -44.521 23.934 1.00 9.33 507 ILE D O 1
ATOM 1979 N N . ARG D 1 51 ? -4.337 -46.084 25.560 1.00 8.20 508 ARG D N 1
ATOM 1980 C CA . ARG D 1 51 ? -4.143 -47.187 24.623 1.00 9.08 508 ARG D CA 1
ATOM 1981 C C . ARG D 1 51 ? -5.308 -47.249 23.638 1.00 8.02 508 ARG D C 1
ATOM 1982 O O . ARG D 1 51 ? -6.473 -47.079 24.016 1.00 9.37 508 ARG D O 1
ATOM 1990 N N . LEU D 1 52 ? -4.987 -47.528 22.368 1.00 7.97 509 LEU D N 1
ATOM 1991 C CA . LEU D 1 52 ? -5.978 -47.429 21.301 1.00 9.52 509 LEU D CA 1
ATOM 1992 C C . LEU D 1 52 ? -7.041 -48.522 21.388 1.00 8.59 509 LEU D C 1
ATOM 1993 O O . LEU D 1 52 ? -8.204 -48.280 21.047 1.00 9.16 509 LEU D O 1
ATOM 1998 N N . GLY D 1 53 ? -6.672 -49.731 21.804 1.00 8.65 510 GLY D N 1
ATOM 1999 C CA . GLY D 1 53 ? -7.639 -50.800 21.917 1.00 9.27 510 GLY D CA 1
ATOM 2000 C C . GLY D 1 53 ? -8.783 -50.437 22.848 1.00 8.82 510 GLY D C 1
ATOM 2001 O O . GLY D 1 53 ? -9.960 -50.448 22.464 1.00 9.74 510 GLY D O 1
ATOM 2002 N N . PRO D 1 54 ? -8.453 -50.097 24.098 1.00 8.51 511 PRO D N 1
ATOM 2003 C CA . PRO D 1 54 ? -9.494 -49.600 25.014 1.00 9.00 511 PRO D CA 1
ATOM 2004 C C . PRO D 1 54 ? -10.202 -48.358 24.496 1.00 8.51 511 PRO D C 1
ATOM 2005 O O . PRO D 1 54 ? -11.426 -48.245 24.647 1.00 8.71 511 PRO D O 1
ATOM 2009 N N . ALA D 1 55 ? -9.472 -47.438 23.862 1.00 8.46 512 ALA D N 1
ATOM 2010 C CA . ALA D 1 55 ? -10.093 -46.215 23.365 1.00 8.98 512 ALA D CA 1
ATOM 2011 C C . ALA D 1 55 ? -11.193 -46.518 22.358 1.00 8.02 512 ALA D C 1
ATOM 2012 O O . ALA D 1 55 ? -12.241 -45.857 22.352 1.00 8.23 512 ALA D O 1
ATOM 2014 N N . LEU D 1 56 ? -10.964 -47.500 21.482 1.00 8.36 513 LEU D N 1
ATOM 2015 C CA . LEU D 1 56 ? -11.963 -47.848 20.480 1.00 8.68 513 LEU D CA 1
ATOM 2016 C C . LEU D 1 56 ? -13.253 -48.333 21.130 1.00 9.37 513 LEU D C 1
ATOM 2017 O O . LEU D 1 56 ? -14.349 -48.000 20.662 1.00 9.49 513 LEU D O 1
ATOM 2022 N N . LYS D 1 57 ? -13.141 -49.130 22.200 1.00 8.89 514 LYS D N 1
ATOM 2023 C CA . LYS D 1 57 ? -14.324 -49.591 22.928 1.00 9.95 514 LYS D CA 1
ATOM 2024 C C . LYS D 1 57 ? -14.986 -48.455 23.694 1.00 8.41 514 LYS D C 1
ATOM 2025 O O . LYS D 1 57 ? -16.220 -48.373 23.759 1.00 9.55 514 LYS D O 1
ATOM 2031 N N . ILE D 1 58 ? -14.179 -47.609 24.329 1.00 8.25 515 ILE D N 1
ATOM 2032 C CA . ILE D 1 58 ? -14.706 -46.460 25.056 1.00 8.60 515 ILE D CA 1
ATOM 2033 C C . ILE D 1 58 ? -15.544 -45.592 24.128 1.00 8.61 515 ILE D C 1
ATOM 2034 O O . ILE D 1 58 ? -16.674 -45.203 24.459 1.00 9.50 515 ILE D O 1
ATOM 2039 N N . TYR D 1 59 ? -15.021 -45.303 22.941 1.00 8.51 516 TYR D N 1
ATOM 2040 C CA . TYR D 1 59 ? -15.790 -44.510 21.995 1.00 8.47 516 TYR D CA 1
ATOM 2041 C C . TYR D 1 59 ? -17.034 -45.260 21.529 1.00 9.76 516 TYR D C 1
ATOM 2042 O O . TYR D 1 59 ? -18.157 -44.753 21.648 1.00 10.50 516 TYR D O 1
ATOM 2051 N N . GLU D 1 60 ? -16.856 -46.474 21.002 1.00 9.11 517 GLU D N 1
ATOM 2052 C CA . GLU D 1 60 ? -17.955 -47.166 20.337 1.00 9.65 517 GLU D CA 1
ATOM 2053 C C . GLU D 1 60 ? -19.093 -47.478 21.296 1.00 9.41 517 GLU D C 1
ATOM 2054 O O . GLU D 1 60 ? -20.270 -47.310 20.949 1.00 10.57 517 GLU D O 1
ATOM 2060 N N . HIS D 1 61 ? -18.767 -47.962 22.491 1.00 9.30 518 HIS D N 1
ATOM 2061 C CA . HIS D 1 61 ? -19.781 -48.491 23.387 1.00 9.79 518 HIS D CA 1
ATOM 2062 C C . HIS D 1 61 ? -20.291 -47.485 24.403 1.00 9.76 518 HIS D C 1
ATOM 2063 O O . HIS D 1 61 ? -21.337 -47.732 25.013 1.00 12.19 518 HIS D O 1
ATOM 2070 N N . HIS D 1 62 ? -19.576 -46.389 24.635 1.00 9.22 519 HIS D N 1
ATOM 2071 C CA . HIS D 1 62 ? -19.886 -45.520 25.764 1.00 9.55 519 HIS D CA 1
ATOM 2072 C C . HIS D 1 62 ? -20.030 -44.056 25.430 1.00 10.76 519 HIS D C 1
ATOM 2073 O O . HIS D 1 62 ? -20.676 -43.334 26.202 1.00 13.26 519 HIS D O 1
ATOM 2080 N N . ILE D 1 63 ? -19.432 -43.575 24.352 1.00 9.27 520 ILE D N 1
ATOM 2081 C CA . ILE D 1 63 ? -19.449 -42.162 24.030 1.00 10.19 520 ILE D CA 1
ATOM 2082 C C . ILE D 1 63 ? -20.237 -41.882 22.759 1.00 11.60 520 ILE D C 1
ATOM 2083 O O . ILE D 1 63 ? -21.069 -40.971 22.731 1.00 13.31 520 ILE D O 1
ATOM 2088 N N . LYS D 1 64 ? -20.019 -42.682 21.714 1.00 11.15 521 LYS D N 1
ATOM 2089 C CA . LYS D 1 64 ? -20.785 -42.537 20.483 1.00 13.26 521 LYS D CA 1
ATOM 2090 C C . LYS D 1 64 ? -22.280 -42.644 20.746 1.00 15.00 521 LYS D C 1
ATOM 2091 O O . LYS D 1 64 ? -23.077 -41.966 20.085 1.00 17.06 521 LYS D O 1
ATOM 2097 N N . VAL D 1 65 ? -22.672 -43.458 21.732 1.00 14.60 522 VAL D N 1
ATOM 2098 C CA . VAL D 1 65 ? -24.078 -43.725 22.033 1.00 17.29 522 VAL D CA 1
ATOM 2099 C C . VAL D 1 65 ? -24.755 -42.624 22.834 1.00 18.58 522 VAL D C 1
ATOM 2100 O O . VAL D 1 65 ? -25.977 -42.681 23.027 1.00 19.80 522 VAL D O 1
ATOM 2104 N N . LEU D 1 66 ? -24.014 -41.626 23.302 1.00 17.04 523 LEU D N 1
ATOM 2105 C CA . LEU D 1 66 ? -24.562 -40.632 24.225 1.00 19.19 523 LEU D CA 1
ATOM 2106 C C . LEU D 1 66 ? -25.535 -39.671 23.562 1.00 25.01 523 LEU D C 1
ATOM 2107 O O . LEU D 1 66 ? -26.479 -39.197 24.200 1.00 24.57 523 LEU D O 1
ATOM 2113 N N . SER E 1 1 ? 5.585 -52.761 -13.934 1.00 21.81 458 SER E N 1
ATOM 2114 C CA . SER E 1 1 ? 4.700 -51.686 -13.507 1.00 17.96 458 SER E CA 1
ATOM 2115 C C . SER E 1 1 ? 5.027 -51.298 -12.070 1.00 15.83 458 SER E C 1
ATOM 2116 O O . SER E 1 1 ? 5.535 -52.123 -11.309 1.00 14.59 458 SER E O 1
ATOM 2119 N N . PRO E 1 2 ? 4.744 -50.048 -11.697 1.00 12.82 459 PRO E N 1
ATOM 2120 C CA . PRO E 1 2 ? 5.107 -49.598 -10.342 1.00 12.49 459 PRO E CA 1
ATOM 2121 C C . PRO E 1 2 ? 4.570 -50.470 -9.219 1.00 10.55 459 PRO E C 1
ATOM 2122 O O . PRO E 1 2 ? 5.270 -50.667 -8.217 1.00 10.59 459 PRO E O 1
ATOM 2126 N N . VAL E 1 3 ? 3.365 -51.025 -9.360 1.00 11.17 460 VAL E N 1
ATOM 2127 C CA . VAL E 1 3 ? 2.821 -51.858 -8.292 1.00 10.66 460 VAL E CA 1
ATOM 2128 C C . VAL E 1 3 ? 3.684 -53.085 -8.012 1.00 11.36 460 VAL E C 1
ATOM 2129 O O . VAL E 1 3 ? 3.594 -53.665 -6.925 1.00 11.18 460 VAL E O 1
ATOM 2133 N N . GLU E 1 4 ? 4.529 -53.492 -8.961 1.00 11.13 461 GLU E N 1
ATOM 2134 C CA . GLU E 1 4 ? 5.398 -54.655 -8.812 1.00 10.77 461 GLU E CA 1
ATOM 2135 C C . GLU E 1 4 ? 6.761 -54.325 -8.206 1.00 10.51 461 GLU E C 1
ATOM 2136 O O . GLU E 1 4 ? 7.548 -55.241 -7.940 1.00 11.01 461 GLU E O 1
ATOM 2142 N N . TRP E 1 5 ? 7.050 -53.052 -7.961 1.00 9.67 462 TRP E N 1
ATOM 2143 C CA . TRP E 1 5 ? 8.384 -52.635 -7.554 1.00 9.10 462 TRP E CA 1
ATOM 2144 C C . TRP E 1 5 ? 8.743 -53.139 -6.158 1.00 8.42 462 TRP E C 1
ATOM 2145 O O . TRP E 1 5 ? 7.899 -53.249 -5.264 1.00 8.06 462 TRP E O 1
ATOM 2156 N N . THR E 1 6 ? 10.026 -53.422 -5.973 1.00 7.91 463 THR E N 1
ATOM 2157 C CA . THR E 1 6 ? 10.588 -53.639 -4.651 1.00 8.14 463 THR E CA 1
ATOM 2158 C C . THR E 1 6 ? 10.740 -52.294 -3.937 1.00 7.71 463 THR E C 1
ATOM 2159 O O . THR E 1 6 ? 10.624 -51.231 -4.553 1.00 8.10 463 THR E O 1
ATOM 2163 N N . VAL E 1 7 ? 11.025 -52.333 -2.628 1.00 7.61 464 VAL E N 1
ATOM 2164 C CA . VAL E 1 7 ? 11.377 -51.093 -1.925 1.00 8.02 464 VAL E CA 1
ATOM 2165 C C . VAL E 1 7 ? 12.540 -50.397 -2.625 1.00 8.38 464 VAL E C 1
ATOM 2166 O O . VAL E 1 7 ? 12.523 -49.177 -2.842 1.00 8.43 464 VAL E O 1
ATOM 2170 N N . MET E 1 8 ? 13.576 -51.162 -2.979 1.00 8.43 465 MET E N 1
ATOM 2171 C CA . MET E 1 8 ? 14.736 -50.572 -3.641 1.00 9.79 465 MET E CA 1
ATOM 2172 C C . MET E 1 8 ? 14.365 -49.925 -4.969 1.00 8.86 465 MET E C 1
ATOM 2173 O O . MET E 1 8 ? 14.946 -48.901 -5.351 1.00 8.88 465 MET E O 1
ATOM 2178 N N . ASP E 1 9 ? 13.417 -50.517 -5.700 1.00 8.58 466 ASP E N 1
ATOM 2179 C CA . ASP E 1 9 ? 12.944 -49.906 -6.939 1.00 8.57 466 ASP E CA 1
ATOM 2180 C C . ASP E 1 9 ? 12.253 -48.574 -6.669 1.00 8.06 466 ASP E C 1
ATOM 2181 O O . ASP E 1 9 ? 12.369 -47.637 -7.466 1.00 7.88 466 ASP E O 1
ATOM 2186 N N . VAL E 1 10 ? 11.475 -48.495 -5.584 1.00 7.65 467 VAL E N 1
ATOM 2187 C CA . VAL E 1 10 ? 10.818 -47.242 -5.222 1.00 7.63 467 VAL E CA 1
ATOM 2188 C C . VAL E 1 10 ? 11.863 -46.190 -4.874 1.00 7.71 467 VAL E C 1
ATOM 2189 O O . VAL E 1 10 ? 11.787 -45.037 -5.320 1.00 7.43 467 VAL E O 1
ATOM 2193 N N . VAL E 1 11 ? 12.858 -46.579 -4.073 1.00 7.53 468 VAL E N 1
ATOM 2194 C CA . VAL E 1 11 ? 13.953 -45.675 -3.731 1.00 7.95 468 VAL E CA 1
ATOM 2195 C C . VAL E 1 11 ? 14.657 -45.186 -4.988 1.00 7.47 468 VAL E C 1
ATOM 2196 O O . VAL E 1 11 ? 14.963 -43.992 -5.124 1.00 7.99 468 VAL E O 1
ATOM 2200 N N . GLU E 1 12 ? 14.917 -46.093 -5.928 1.00 7.77 469 GLU E N 1
ATOM 2201 C CA . GLU E 1 12 ? 15.577 -45.716 -7.169 1.00 8.30 469 GLU E CA 1
ATOM 2202 C C . GLU E 1 12 ? 14.744 -44.720 -7.959 1.00 8.61 469 GLU E C 1
ATOM 2203 O O . GLU E 1 12 ? 15.277 -43.734 -8.491 1.00 8.22 469 GLU E O 1
ATOM 2209 N N . TYR E 1 13 ? 13.435 -44.961 -8.053 1.00 7.71 470 TYR E N 1
ATOM 2210 C CA . TYR E 1 13 ? 12.569 -44.047 -8.784 1.00 7.99 470 TYR E CA 1
ATOM 2211 C C . TYR E 1 13 ? 12.660 -42.639 -8.214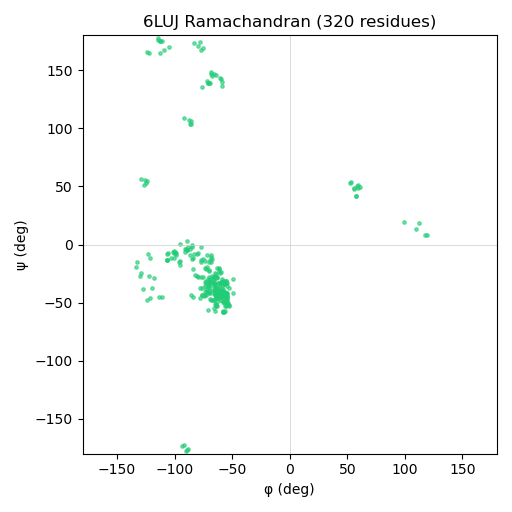 1.00 7.41 470 TYR E C 1
ATOM 2212 O O . TYR E 1 13 ? 12.829 -41.666 -8.958 1.00 7.46 470 TYR E O 1
ATOM 2221 N N . PHE E 1 14 ? 12.521 -42.500 -6.895 1.00 7.68 471 PHE E N 1
ATOM 2222 C CA . PHE E 1 14 ? 12.537 -41.160 -6.321 1.00 7.19 471 PHE E CA 1
ATOM 2223 C C . PHE E 1 14 ? 13.916 -40.525 -6.374 1.00 7.77 471 PHE E C 1
ATOM 2224 O O . PHE E 1 14 ? 14.019 -39.307 -6.558 1.00 8.16 471 PHE E O 1
ATOM 2232 N N . THR E 1 15 ? 14.971 -41.325 -6.237 1.00 7.24 472 THR E N 1
ATOM 2233 C CA . THR E 1 15 ? 16.329 -40.822 -6.419 1.00 8.13 472 THR E CA 1
ATOM 2234 C C . THR E 1 15 ? 16.503 -40.229 -7.810 1.00 8.05 472 THR E C 1
ATOM 2235 O O . THR E 1 15 ? 16.995 -39.101 -7.965 1.00 8.89 472 THR E O 1
ATOM 2239 N N . GLU E 1 16 ? 16.075 -40.962 -8.831 1.00 7.90 473 GLU E N 1
ATOM 2240 C CA . GLU E 1 16 ? 16.226 -40.532 -10.216 1.00 8.68 473 GLU E CA 1
ATOM 2241 C C . GLU E 1 16 ? 15.220 -39.470 -10.634 1.00 7.51 473 GLU E C 1
ATOM 2242 O O . GLU E 1 16 ? 15.410 -38.842 -11.686 1.00 8.99 473 GLU E O 1
ATOM 2248 N N . ALA E 1 17 ? 14.174 -39.240 -9.842 1.00 8.02 474 ALA E N 1
ATOM 2249 C CA . ALA E 1 17 ? 13.164 -38.242 -10.155 1.00 8.50 474 ALA E CA 1
ATOM 2250 C C . ALA E 1 17 ? 13.533 -36.852 -9.664 1.00 7.57 474 ALA E C 1
ATOM 2251 O O . ALA E 1 17 ? 12.838 -35.890 -10.008 1.00 8.93 474 ALA E O 1
ATOM 2253 N N . GLY E 1 18 ? 14.592 -36.725 -8.873 1.00 7.50 475 GLY E N 1
ATOM 2254 C CA . GLY E 1 18 ? 15.001 -35.442 -8.344 1.00 7.52 475 GLY E CA 1
ATOM 2255 C C . GLY E 1 18 ? 14.942 -35.351 -6.835 1.00 6.43 475 GLY E C 1
ATOM 2256 O O . GLY E 1 18 ? 15.151 -34.273 -6.273 1.00 7.46 475 GLY E O 1
ATOM 2257 N N . PHE E 1 19 ? 14.698 -36.485 -6.161 1.00 6.87 476 PHE E N 1
ATOM 2258 C CA . PHE E 1 19 ? 14.510 -36.504 -4.707 1.00 7.13 476 PHE E CA 1
ATOM 2259 C C . PHE E 1 19 ? 15.462 -37.479 -4.017 1.00 7.14 476 PHE E C 1
ATOM 2260 O O . PHE E 1 19 ? 15.033 -38.334 -3.242 1.00 7.35 476 PHE E O 1
ATOM 2268 N N . PRO E 1 20 ? 16.780 -37.372 -4.262 1.00 7.28 477 PRO E N 1
ATOM 2269 C CA . PRO E 1 20 ? 17.702 -38.327 -3.628 1.00 7.74 477 PRO E CA 1
ATOM 2270 C C . PRO E 1 20 ? 17.671 -38.318 -2.109 1.00 7.36 477 PRO E C 1
ATOM 2271 O O . PRO E 1 20 ? 17.899 -39.367 -1.492 1.00 8.56 477 PRO E O 1
ATOM 2275 N N . GLU E 1 21 ? 17.437 -37.167 -1.481 1.00 7.10 478 GLU E N 1
ATOM 2276 C CA . GLU E 1 21 ? 17.382 -37.146 -0.022 1.00 8.95 478 GLU E CA 1
ATOM 2277 C C . GLU E 1 21 ? 16.074 -37.724 0.504 1.00 7.34 478 GLU E C 1
ATOM 2278 O O . GLU E 1 21 ? 16.081 -38.511 1.459 1.00 8.59 478 GLU E O 1
ATOM 2284 N N . GLN E 1 22 ? 14.944 -37.359 -0.105 1.00 7.28 479 GLN E N 1
ATOM 2285 C CA . GLN E 1 22 ? 13.658 -37.876 0.357 1.00 7.36 479 GLN E CA 1
ATOM 2286 C C . GLN E 1 22 ? 13.499 -39.357 0.054 1.00 7.13 479 GLN E C 1
ATOM 2287 O O . GLN E 1 22 ? 12.713 -40.041 0.727 1.00 7.96 479 GLN E O 1
ATOM 2293 N N . ALA E 1 23 ? 14.241 -39.873 -0.926 1.00 7.61 480 ALA E N 1
ATOM 2294 C CA . ALA E 1 23 ? 14.140 -41.286 -1.260 1.00 8.16 480 ALA E CA 1
ATOM 2295 C C . ALA E 1 23 ? 14.471 -42.167 -0.063 1.00 8.20 480 ALA E C 1
ATOM 2296 O O . ALA E 1 23 ? 13.932 -43.278 0.058 1.00 8.95 480 ALA E O 1
ATOM 2298 N N . THR E 1 24 ? 15.330 -41.694 0.844 1.00 7.91 481 THR E N 1
ATOM 2299 C CA . THR E 1 24 ? 15.683 -42.513 2.004 1.00 8.49 481 THR E CA 1
ATOM 2300 C C . THR E 1 24 ? 14.486 -42.771 2.910 1.00 8.73 481 THR E C 1
ATOM 2301 O O . THR E 1 24 ? 14.471 -43.770 3.638 1.00 9.34 481 THR E O 1
ATOM 2305 N N . ALA E 1 25 ? 13.487 -41.891 2.894 1.00 8.23 482 ALA E N 1
ATOM 2306 C CA . ALA E 1 25 ? 12.301 -42.119 3.711 1.00 8.90 482 ALA E CA 1
ATOM 2307 C C . ALA E 1 25 ? 11.475 -43.281 3.183 1.00 7.94 482 ALA E C 1
ATOM 2308 O O . ALA E 1 25 ? 10.816 -43.980 3.966 1.00 8.44 482 ALA E O 1
ATOM 2310 N N . PHE E 1 26 ? 11.478 -43.491 1.867 1.00 8.64 483 PHE E N 1
ATOM 2311 C CA . PHE E 1 26 ? 10.810 -44.660 1.314 1.00 9.25 483 PHE E CA 1
ATOM 2312 C C . PHE E 1 26 ? 11.506 -45.941 1.750 1.00 8.45 483 PHE E C 1
ATOM 2313 O O . PHE E 1 26 ? 10.849 -46.960 1.982 1.00 9.45 483 PHE E O 1
ATOM 2321 N N . GLN E 1 27 ? 12.835 -45.905 1.881 1.00 8.44 484 GLN E N 1
ATOM 2322 C CA . GLN E 1 27 ? 13.553 -47.050 2.433 1.00 8.95 484 GLN E CA 1
ATOM 2323 C C . GLN E 1 27 ? 13.209 -47.250 3.906 1.00 8.61 484 GLN E C 1
ATOM 2324 O O . GLN E 1 27 ? 12.888 -48.365 4.339 1.00 9.54 484 GLN E O 1
ATOM 2330 N N . GLU E 1 28 ? 13.245 -46.171 4.686 1.00 8.18 485 GLU E N 1
ATOM 2331 C CA . GLU E 1 28 ? 12.971 -46.260 6.116 1.00 9.13 485 GLU E CA 1
ATOM 2332 C C . GLU E 1 28 ? 11.562 -46.772 6.390 1.00 8.15 485 GLU E C 1
ATOM 2333 O O . GLU E 1 28 ? 11.358 -47.593 7.294 1.00 9.32 485 GLU E O 1
ATOM 2339 N N . GLN E 1 29 ? 10.578 -46.303 5.630 1.00 7.58 486 GLN E N 1
ATOM 2340 C CA . GLN E 1 29 ? 9.197 -46.729 5.815 1.00 8.23 486 GLN E CA 1
ATOM 2341 C C . GLN E 1 29 ? 8.867 -48.017 5.073 1.00 7.56 486 GLN E C 1
ATOM 2342 O O . GLN E 1 29 ? 7.732 -48.502 5.177 1.00 8.38 486 GLN E O 1
ATOM 2348 N N . GLU E 1 30 ? 9.827 -48.572 4.334 1.00 7.75 487 GLU E N 1
ATOM 2349 C CA . GLU E 1 30 ? 9.673 -49.849 3.639 1.00 8.08 487 GLU E CA 1
ATOM 2350 C C . GLU E 1 30 ? 8.499 -49.813 2.664 1.00 7.62 487 GLU E C 1
ATOM 2351 O O . GLU E 1 30 ? 7.636 -50.697 2.639 1.00 8.44 487 GLU E O 1
ATOM 2357 N N . ILE E 1 31 ? 8.485 -48.770 1.838 1.00 7.96 488 ILE E N 1
ATOM 2358 C CA . ILE E 1 31 ? 7.455 -48.566 0.828 1.00 8.34 488 ILE E CA 1
ATOM 2359 C C . ILE E 1 31 ? 7.880 -49.318 -0.428 1.00 7.33 488 ILE E C 1
ATOM 2360 O O . ILE E 1 31 ? 8.745 -48.857 -1.172 1.00 8.59 488 ILE E O 1
ATOM 2365 N N . ASP E 1 32 ? 7.251 -50.466 -0.678 1.00 7.45 489 ASP E N 1
ATOM 2366 C CA . ASP E 1 32 ? 7.379 -51.167 -1.943 1.00 7.14 489 ASP E CA 1
ATOM 2367 C C . ASP E 1 32 ? 6.306 -50.663 -2.909 1.00 7.37 489 ASP E C 1
ATOM 2368 O O . ASP E 1 32 ? 5.546 -49.746 -2.599 1.00 7.73 489 ASP E O 1
ATOM 2373 N N . GLY E 1 33 ? 6.250 -51.255 -4.106 1.00 7.90 490 GLY E N 1
ATOM 2374 C CA . GLY E 1 33 ? 5.295 -50.800 -5.105 1.00 8.72 490 GLY E CA 1
ATOM 2375 C C . GLY E 1 33 ? 3.850 -50.968 -4.672 1.00 7.34 490 GLY E C 1
ATOM 2376 O O . GLY E 1 33 ? 3.010 -50.106 -4.936 1.00 8.19 490 GLY E O 1
ATOM 2377 N N . LYS E 1 34 ? 3.538 -52.081 -4.005 1.00 7.87 491 LYS E N 1
ATOM 2378 C CA . LYS E 1 34 ? 2.179 -52.266 -3.507 1.00 8.98 491 LYS E CA 1
ATOM 2379 C C . LYS E 1 34 ? 1.800 -51.160 -2.538 1.00 8.97 491 LYS E C 1
ATOM 2380 O O . LYS E 1 34 ? 0.700 -50.600 -2.620 1.00 9.27 491 LYS E O 1
ATOM 2386 N N . SER E 1 35 ? 2.704 -50.831 -1.616 1.00 8.14 492 SER E N 1
ATOM 2387 C CA . SER E 1 35 ? 2.448 -49.743 -0.679 1.00 8.53 492 SER E CA 1
ATOM 2388 C C . SER E 1 35 ? 2.322 -48.413 -1.404 1.00 7.50 492 SER E C 1
ATOM 2389 O O . SER E 1 35 ? 1.454 -47.593 -1.078 1.00 7.90 492 SER E O 1
ATOM 2392 N N . LEU E 1 36 ? 3.207 -48.171 -2.372 1.00 7.81 493 LEU E N 1
ATOM 2393 C CA . LEU E 1 36 ? 3.204 -46.906 -3.093 1.00 8.64 493 LEU E CA 1
ATOM 2394 C C . LEU E 1 36 ? 1.844 -46.640 -3.723 1.00 7.87 493 LEU E C 1
ATOM 2395 O O . LEU E 1 36 ? 1.322 -45.518 -3.655 1.00 8.61 493 LEU E O 1
ATOM 2400 N N . LEU E 1 37 ? 1.243 -47.673 -4.319 1.00 8.27 494 LEU E N 1
ATOM 2401 C CA . LEU E 1 37 ? -0.059 -47.565 -4.964 1.00 8.52 494 LEU E CA 1
ATOM 2402 C C . LEU E 1 37 ? -1.196 -47.336 -3.977 1.00 9.59 494 LEU E C 1
ATOM 2403 O O . LEU E 1 37 ? -2.300 -46.980 -4.406 1.00 11.22 494 LEU E O 1
ATOM 2408 N N . LEU E 1 38 ? -0.966 -47.553 -2.682 1.00 7.89 495 LEU E N 1
ATOM 2409 C CA . LEU E 1 38 ? -1.981 -47.359 -1.656 1.00 9.12 495 LEU E CA 1
ATOM 2410 C C . LEU E 1 38 ? -1.858 -46.021 -0.942 1.00 8.37 495 LEU E C 1
ATOM 2411 O O . LEU E 1 38 ? -2.752 -45.663 -0.165 1.00 8.83 495 LEU E O 1
ATOM 2416 N N . MET E 1 39 ? -0.785 -45.275 -1.183 1.00 8.33 496 MET E N 1
ATOM 2417 C CA . MET E 1 39 ? -0.576 -44.020 -0.471 1.00 8.66 496 MET E CA 1
ATOM 2418 C C . MET E 1 39 ? -1.593 -42.971 -0.891 1.00 8.94 496 MET E C 1
ATOM 2419 O O . MET E 1 39 ? -1.905 -42.821 -2.076 1.00 9.96 496 MET E O 1
ATOM 2424 N N . GLN E 1 40 ? -2.082 -42.228 0.091 1.00 9.05 497 GLN E N 1
ATOM 2425 C CA . GLN E 1 40 ? -2.924 -41.062 -0.115 1.00 9.10 497 GLN E CA 1
ATOM 2426 C C . GLN E 1 40 ? -2.169 -39.813 0.324 1.00 8.90 497 GLN E C 1
ATOM 2427 O O . GLN E 1 40 ? -1.054 -39.888 0.838 1.00 9.29 497 GLN E O 1
ATOM 2433 N N . ARG E 1 41 ? -2.783 -38.651 0.095 1.00 9.05 498 ARG E N 1
ATOM 2434 C CA . ARG E 1 41 ? -2.077 -37.382 0.264 1.00 9.30 498 ARG E CA 1
ATOM 2435 C C . ARG E 1 41 ? -1.441 -37.259 1.643 1.00 9.00 498 ARG E C 1
ATOM 2436 O O . ARG E 1 41 ? -0.251 -36.946 1.766 1.00 9.26 498 ARG E O 1
ATOM 2444 N N . THR E 1 42 ? -2.216 -37.510 2.700 1.00 9.50 499 THR E N 1
ATOM 2445 C CA . THR E 1 42 ? -1.664 -37.316 4.036 1.00 10.08 499 THR E CA 1
ATOM 2446 C C . THR E 1 42 ? -0.522 -38.280 4.326 1.00 9.69 499 THR E C 1
ATOM 2447 O O . THR E 1 42 ? 0.376 -37.954 5.108 1.00 10.02 499 THR E O 1
ATOM 2451 N N . ASP E 1 43 ? -0.531 -39.459 3.701 1.00 9.21 500 ASP E N 1
ATOM 2452 C CA . ASP E 1 43 ? 0.552 -40.410 3.920 1.00 9.89 500 ASP E CA 1
ATOM 2453 C C . ASP E 1 43 ? 1.874 -39.856 3.406 1.00 9.34 500 ASP E C 1
ATOM 2454 O O . ASP E 1 43 ? 2.923 -40.060 4.026 1.00 10.38 500 ASP E O 1
ATOM 2459 N N . VAL E 1 44 ? 1.845 -39.163 2.268 1.00 8.60 501 VAL E N 1
ATOM 2460 C CA . VAL E 1 44 ? 3.064 -38.573 1.722 1.00 9.90 501 VAL E CA 1
ATOM 2461 C C . VAL E 1 44 ? 3.492 -37.369 2.547 1.00 9.97 501 VAL E C 1
ATOM 2462 O O . VAL E 1 44 ? 4.681 -37.188 2.843 1.00 10.82 501 VAL E O 1
ATOM 2466 N N . LEU E 1 45 ? 2.537 -36.518 2.916 1.00 9.58 502 LEU E N 1
ATOM 2467 C CA . LEU E 1 45 ? 2.883 -35.230 3.500 1.00 9.99 502 LEU E CA 1
ATOM 2468 C C . LEU E 1 45 ? 3.184 -35.321 4.985 1.00 11.24 502 LEU E C 1
ATOM 2469 O O . LEU E 1 45 ? 3.906 -34.468 5.512 1.00 12.40 502 LEU E O 1
ATOM 2474 N N . THR E 1 46 ? 2.625 -36.314 5.682 1.00 10.21 503 THR E N 1
ATOM 2475 C CA . THR E 1 46 ? 2.840 -36.461 7.117 1.00 11.31 503 THR E CA 1
ATOM 2476 C C . THR E 1 46 ? 3.416 -37.805 7.533 1.00 12.08 503 THR E C 1
ATOM 2477 O O . THR E 1 46 ? 3.755 -37.966 8.712 1.00 15.28 503 THR E O 1
ATOM 2481 N N . GLY E 1 47 ? 3.517 -38.777 6.633 1.00 10.21 504 GLY E N 1
ATOM 2482 C CA . GLY E 1 47 ? 3.939 -40.101 7.043 1.00 11.61 504 GLY E CA 1
ATOM 2483 C C . GLY E 1 47 ? 5.385 -40.450 6.762 1.00 10.31 504 GLY E C 1
ATOM 2484 O O . GLY E 1 47 ? 5.85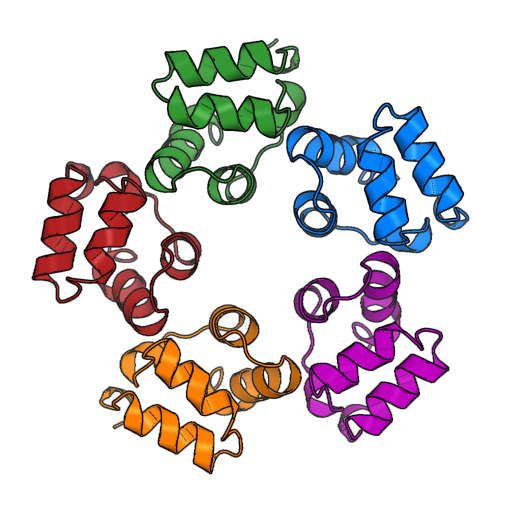3 -41.508 7.193 1.00 11.59 504 GLY E O 1
ATOM 2485 N N . LEU E 1 48 ? 6.112 -39.587 6.047 1.00 10.82 505 LEU E N 1
ATOM 2486 C CA . LEU E 1 48 ? 7.475 -39.890 5.623 1.00 10.37 505 LEU E CA 1
ATOM 2487 C C . LEU E 1 48 ? 8.557 -39.131 6.377 1.00 10.70 505 LEU E C 1
ATOM 2488 O O . LEU E 1 48 ? 9.731 -39.488 6.248 1.00 11.44 505 LEU E O 1
ATOM 2493 N N . SER E 1 49 ? 8.209 -38.089 7.129 1.00 10.69 506 SER E N 1
ATOM 2494 C CA . SER E 1 49 ? 9.191 -37.261 7.836 1.00 11.21 506 SER E CA 1
ATOM 2495 C C . SER E 1 49 ? 10.198 -36.616 6.880 1.00 10.31 506 SER E C 1
ATOM 2496 O O . SER E 1 49 ? 11.410 -36.698 7.080 1.00 11.96 506 SER E O 1
ATOM 2499 N N . ILE E 1 50 ? 9.684 -35.952 5.842 1.00 9.24 507 ILE E N 1
ATOM 2500 C CA . ILE E 1 50 ? 10.502 -35.260 4.851 1.00 8.83 507 ILE E CA 1
ATOM 2501 C C . ILE E 1 50 ? 10.084 -33.792 4.780 1.00 7.99 507 ILE E C 1
ATOM 2502 O O . ILE E 1 50 ? 9.012 -33.404 5.252 1.00 9.27 507 ILE E O 1
ATOM 2507 N N . ARG E 1 51 ? 10.936 -32.982 4.149 1.00 8.20 508 ARG E N 1
ATOM 2508 C CA . ARG E 1 51 ? 10.608 -31.580 3.923 1.00 8.92 508 ARG E CA 1
ATOM 2509 C C . ARG E 1 51 ? 9.322 -31.463 3.115 1.00 7.18 508 ARG E C 1
ATOM 2510 O O . ARG E 1 51 ? 9.123 -32.172 2.123 1.00 7.58 508 ARG E O 1
ATOM 2518 N N . LEU E 1 52 ? 8.455 -30.538 3.538 1.00 7.58 509 LEU E N 1
ATOM 2519 C CA . LEU E 1 52 ? 7.114 -30.447 2.971 1.00 7.75 509 LEU E CA 1
ATOM 2520 C C . LEU E 1 52 ? 7.115 -29.937 1.529 1.00 7.35 509 LEU E C 1
ATOM 2521 O O . LEU E 1 52 ? 6.260 -30.345 0.736 1.00 7.81 509 LEU E O 1
ATOM 2526 N N . GLY E 1 53 ? 8.027 -29.035 1.166 1.00 7.71 510 GLY E N 1
ATOM 2527 C CA . GLY E 1 53 ? 8.088 -28.549 -0.198 1.00 7.62 510 GLY E CA 1
ATOM 2528 C C . GLY E 1 53 ? 8.267 -29.673 -1.201 1.00 7.34 510 GLY E C 1
ATOM 2529 O O . GLY E 1 53 ? 7.449 -29.875 -2.108 1.00 7.57 510 GLY E O 1
ATOM 2530 N N . PRO E 1 54 ? 9.348 -30.442 -1.045 1.00 7.30 511 PRO E N 1
ATOM 2531 C CA . PRO E 1 54 ? 9.519 -31.635 -1.884 1.00 7.67 511 PRO E CA 1
ATOM 2532 C C . PRO E 1 54 ? 8.382 -32.633 -1.748 1.00 6.88 511 PRO E C 1
ATOM 2533 O O . PRO E 1 54 ? 7.961 -33.218 -2.749 1.00 7.42 511 PRO E O 1
ATOM 2537 N N . ALA E 1 55 ? 7.857 -32.833 -0.537 1.00 7.66 512 ALA E N 1
ATOM 2538 C CA . ALA E 1 55 ? 6.763 -33.785 -0.345 1.00 7.66 512 ALA E CA 1
ATOM 2539 C C . ALA E 1 55 ? 5.554 -33.437 -1.200 1.00 6.96 512 ALA E C 1
ATOM 2540 O O . ALA E 1 55 ? 4.905 -34.332 -1.760 1.00 7.40 512 ALA E O 1
ATOM 2542 N N . LEU E 1 56 ? 5.235 -32.143 -1.310 1.00 7.34 513 LEU E N 1
ATOM 2543 C CA . LEU E 1 56 ? 4.081 -31.725 -2.098 1.00 7.59 513 LEU E CA 1
ATOM 2544 C C . LEU E 1 56 ? 4.248 -32.106 -3.565 1.00 7.63 513 LEU E C 1
ATOM 2545 O O . LEU E 1 56 ? 3.283 -32.526 -4.217 1.00 7.94 513 LEU E O 1
ATOM 2550 N N . LYS E 1 57 ? 5.467 -31.973 -4.099 1.00 7.38 514 LYS E N 1
ATOM 2551 C CA . LYS E 1 57 ? 5.748 -32.379 -5.476 1.00 7.46 514 LYS E CA 1
ATOM 2552 C C . LYS E 1 57 ? 5.771 -33.893 -5.628 1.00 7.24 514 LYS E C 1
ATOM 2553 O O . LYS E 1 57 ? 5.287 -34.428 -6.633 1.00 7.87 514 LYS E O 1
ATOM 2559 N N . ILE E 1 58 ? 6.359 -34.591 -4.659 1.00 7.04 515 ILE E N 1
ATOM 2560 C CA . ILE E 1 58 ? 6.357 -36.049 -4.669 1.00 7.80 515 ILE E CA 1
ATOM 2561 C C . ILE E 1 58 ? 4.930 -36.569 -4.770 1.00 7.16 515 ILE E C 1
ATOM 2562 O O . ILE E 1 58 ? 4.617 -37.438 -5.594 1.00 8.19 515 ILE E O 1
ATOM 2567 N N . TYR E 1 59 ? 4.036 -36.025 -3.947 1.00 7.56 516 TYR E N 1
ATOM 2568 C CA . TYR E 1 59 ? 2.639 -36.433 -4.035 1.00 8.31 516 TYR E CA 1
ATOM 2569 C C . TYR E 1 59 ? 2.023 -36.029 -5.370 1.00 8.61 516 TYR E C 1
ATOM 2570 O O . TYR E 1 59 ? 1.516 -36.876 -6.115 1.00 8.86 516 TYR E O 1
ATOM 2579 N N . GLU E 1 60 ? 2.054 -34.734 -5.695 1.00 8.54 517 GLU E N 1
ATOM 2580 C CA . GLU E 1 60 ? 1.255 -34.237 -6.812 1.00 8.92 517 GLU E CA 1
ATOM 2581 C C . GLU E 1 60 ? 1.714 -34.822 -8.139 1.00 8.78 517 GLU E C 1
ATOM 2582 O O . GLU E 1 60 ? 0.889 -35.166 -8.996 1.00 9.52 517 GLU E O 1
ATOM 2588 N N . HIS E 1 61 ? 3.025 -34.906 -8.349 1.00 8.20 518 HIS E N 1
ATOM 2589 C CA . HIS E 1 61 ? 3.554 -35.264 -9.653 1.00 9.14 518 HIS E CA 1
ATOM 2590 C C . HIS E 1 61 ? 3.884 -36.742 -9.793 1.00 9.05 518 HIS E C 1
ATOM 2591 O O . HIS E 1 61 ? 4.089 -37.203 -10.921 1.00 11.41 518 HIS E O 1
ATOM 2598 N N . HIS E 1 62 ? 3.962 -37.498 -8.698 1.00 8.63 519 HIS E N 1
ATOM 2599 C CA . HIS E 1 62 ? 4.513 -38.850 -8.785 1.00 9.07 519 HIS E CA 1
ATOM 2600 C C . HIS E 1 62 ? 3.668 -39.935 -8.143 1.00 9.76 519 HIS E C 1
ATOM 2601 O O . HIS E 1 62 ? 3.783 -41.108 -8.517 1.00 13.73 519 HIS E O 1
ATOM 2608 N N . ILE E 1 63 ? 2.869 -39.594 -7.141 1.00 9.35 520 ILE E N 1
ATOM 2609 C CA . ILE E 1 63 ? 2.086 -40.577 -6.418 1.00 9.59 520 ILE E CA 1
ATOM 2610 C C . ILE E 1 63 ? 0.596 -40.432 -6.697 1.00 11.59 520 ILE E C 1
ATOM 2611 O O . ILE E 1 63 ? -0.085 -41.425 -6.966 1.00 12.73 520 ILE E O 1
ATOM 2616 N N . LYS E 1 64 ? 0.085 -39.198 -6.680 1.00 11.27 521 LYS E N 1
ATOM 2617 C CA . LYS E 1 64 ? -1.308 -38.948 -7.034 1.00 13.62 521 LYS E CA 1
ATOM 2618 C C . LYS E 1 64 ? -1.647 -39.519 -8.402 1.00 14.70 521 LYS E C 1
ATOM 2619 O O . LYS E 1 64 ? -2.776 -39.977 -8.623 1.00 18.20 521 LYS E O 1
ATOM 2625 N N . VAL E 1 65 ? -0.678 -39.523 -9.321 1.00 13.38 522 VAL E N 1
ATOM 2626 C CA . VAL E 1 65 ? -0.906 -39.939 -10.702 1.00 16.85 522 VAL E CA 1
ATOM 2627 C C . VAL E 1 65 ? -0.916 -41.446 -10.893 1.00 17.69 522 VAL E C 1
ATOM 2628 O O . VAL E 1 65 ? -1.247 -41.911 -11.991 1.00 18.55 522 VAL E O 1
ATOM 2632 N N . LEU E 1 66 ? -0.557 -42.225 -9.876 1.00 16.19 523 LEU E N 1
ATOM 2633 C CA . LEU E 1 66 ? -0.565 -43.681 -10.003 1.00 18.43 523 LEU E CA 1
ATOM 2634 C C . LEU E 1 66 ? -1.971 -44.252 -9.812 1.00 23.44 523 LEU E C 1
ATOM 2635 O O . LEU E 1 66 ? -2.277 -45.346 -10.286 1.00 30.61 523 LEU E O 1
#

InterPro domains:
  IPR001660 Sterile alpha motif domain [PF00536] (461-516)
  IPR001660 Sterile alpha motif domain [PS50105] (462-510)
  IPR001660 Sterile alpha motif domain [SM00454] (459-525)
  IPR013761 Sterile alpha motif/pointed domain superfamily [G3DSA:1.10.150.50] (455-527)
  IPR013761 Sterile alpha motif/pointed domain superfamily [SSF47769] (451-527)
  IPR048589 SAM domain-containing protein 1-like, WH domain [PF21524] (33-95)
  IPR048589 SAM domain-containing protein 1-like, WH domain [PS52014] (23-99)
  IPR056983 SAMD1-like, small helical domain [PF24971] (244-318)

Organism: Homo sapiens (NCBI:txid9606)